Protein AF-A0A9R1D1D8-F1 (afdb_monomer_lite)

Radius of gyration: 37.64 Å; chains: 1; bounding box: 94×41×139 Å

Foldseek 3Di:
DDDDDDDDDDDDDDDDDDPPVVVVVVVVVVVVVVVVVVVVVVVVVVVVVVVVVVVVVPPPPDPPVPPQGQDDPVQQAADQDDFQPLVSLVVNLVRLVVNCVVSCLQPDDPDLVVVLVSQLVSLVVVLVRYPHPQCVVVCVPVSVVLSPVSPNHPVNSSVSSCCRRHRVCVVVVVVVVVVVVVVVVVVVVPD

Secondary structure (DSSP, 8-state):
----------------SSHHHHHHHHHHHHHHHHHHHHHHHHHHHHHHHHHHHHHHHTT-S---TTS-PPPPTTTSPPB---TT-HHHHHHHHHHHHHHHHHTTTTS--S-HHHHHHHHHHHHHHHHHTB--GGGHHHIIIIIHHHHHSS---HHHHHHHHHHHHS-TTHHHHHHHHHHHHHHHHHHHTT-

Structure (mmCIF, N/CA/C/O backbone):
data_AF-A0A9R1D1D8-F1
#
_entry.id   AF-A0A9R1D1D8-F1
#
loop_
_atom_site.group_PDB
_atom_site.id
_atom_site.type_symbol
_atom_site.label_atom_id
_atom_site.label_alt_id
_atom_site.label_comp_id
_atom_site.label_asym_id
_atom_site.label_entity_id
_atom_site.label_seq_id
_atom_site.pdbx_PDB_ins_code
_atom_site.Cartn_x
_atom_site.Cartn_y
_atom_site.Cartn_z
_atom_site.occupancy
_atom_site.B_iso_or_equiv
_atom_site.auth_seq_id
_atom_site.auth_comp_id
_atom_site.auth_asym_id
_atom_site.auth_atom_id
_atom_site.pdbx_PDB_model_num
ATOM 1 N N . MET A 1 1 ? 72.381 -27.293 102.094 1.00 30.72 1 MET A N 1
ATOM 2 C CA . MET A 1 1 ? 72.712 -25.878 102.379 1.00 30.72 1 MET A CA 1
ATOM 3 C C . MET A 1 1 ? 72.499 -25.052 101.101 1.00 30.72 1 MET A C 1
ATOM 5 O O . MET A 1 1 ? 72.665 -25.637 100.040 1.00 30.72 1 MET A O 1
ATOM 9 N N . PRO A 1 2 ? 72.023 -23.791 101.216 1.00 57.69 2 PRO A N 1
ATOM 10 C CA . PRO A 1 2 ? 71.388 -22.935 100.171 1.00 57.69 2 PRO A CA 1
ATOM 11 C C . PRO A 1 2 ? 72.453 -22.194 99.303 1.00 57.69 2 PRO A C 1
ATOM 13 O O . PRO A 1 2 ? 73.616 -22.533 99.526 1.00 57.69 2 PRO A O 1
ATOM 16 N N . PRO A 1 3 ? 72.188 -21.216 98.376 1.00 46.66 3 PRO A N 1
ATOM 17 C CA . PRO A 1 3 ? 71.026 -20.302 98.158 1.00 46.66 3 PRO A CA 1
ATOM 18 C C . PRO A 1 3 ? 70.535 -20.187 96.680 1.00 46.66 3 PRO A C 1
ATOM 20 O O . PRO A 1 3 ? 71.155 -20.735 95.785 1.00 46.66 3 PRO A O 1
ATOM 23 N N . LYS A 1 4 ? 69.344 -19.684 96.303 1.00 46.03 4 LYS A N 1
ATOM 24 C CA . LYS A 1 4 ? 68.548 -18.459 96.576 1.00 46.03 4 LYS A CA 1
ATOM 25 C C . LYS A 1 4 ? 69.071 -17.191 95.869 1.00 46.03 4 LYS A C 1
ATOM 27 O O . LYS A 1 4 ? 69.811 -16.454 96.501 1.00 46.03 4 LYS A O 1
ATOM 32 N N . THR A 1 5 ? 68.550 -16.879 94.668 1.00 36.62 5 THR A N 1
ATOM 33 C CA . THR A 1 5 ? 68.317 -15.488 94.196 1.00 36.62 5 THR A CA 1
ATOM 34 C C . THR A 1 5 ? 67.398 -15.416 92.956 1.00 36.62 5 THR A C 1
ATOM 36 O O . THR A 1 5 ? 67.673 -16.007 91.921 1.00 36.62 5 THR A O 1
ATOM 39 N N . LYS A 1 6 ? 66.291 -14.676 93.102 1.00 39.97 6 LYS A N 1
ATOM 40 C CA . LYS A 1 6 ? 65.517 -13.937 92.068 1.00 39.97 6 LYS A CA 1
ATOM 41 C C . LYS A 1 6 ? 66.257 -12.600 91.750 1.00 39.97 6 LYS A C 1
ATOM 43 O O . LYS A 1 6 ? 67.176 -12.329 92.531 1.00 39.97 6 LYS A O 1
ATOM 48 N N . PRO A 1 7 ? 65.843 -11.686 90.823 1.00 49.59 7 PRO A N 1
ATOM 49 C CA . PRO A 1 7 ? 64.7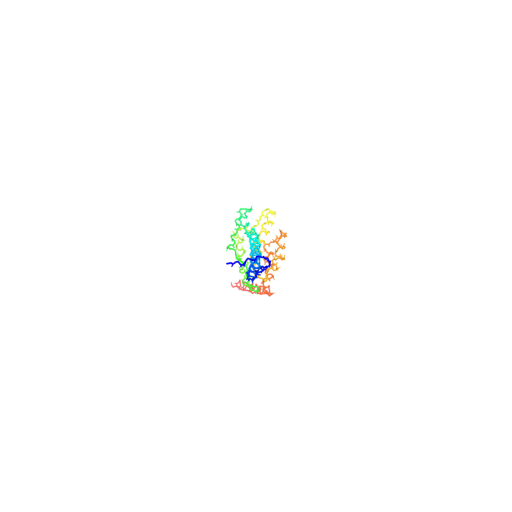36 -11.671 89.819 1.00 49.59 7 PRO A CA 1
ATOM 50 C C . PRO A 1 7 ? 65.056 -11.021 88.411 1.00 49.59 7 PRO A C 1
ATOM 52 O O . PRO A 1 7 ? 66.143 -10.486 88.244 1.00 49.59 7 PRO A O 1
ATOM 55 N N . VAL A 1 8 ? 64.033 -10.957 87.507 1.00 37.16 8 VAL A N 1
ATOM 56 C CA . VAL A 1 8 ? 63.648 -9.843 86.547 1.00 37.16 8 VAL A CA 1
ATOM 57 C C . VAL A 1 8 ? 64.556 -9.607 85.297 1.00 37.16 8 VAL A C 1
ATOM 59 O O . VAL A 1 8 ? 65.759 -9.745 85.436 1.00 37.16 8 VAL A O 1
ATOM 62 N N . LEU A 1 9 ? 64.153 -9.283 84.043 1.00 38.69 9 LEU A N 1
ATOM 63 C CA . LEU A 1 9 ? 62.966 -8.754 83.310 1.00 38.69 9 LEU A CA 1
ATOM 64 C C . LEU A 1 9 ? 63.079 -9.130 81.791 1.00 38.69 9 LEU A C 1
ATOM 66 O O . LEU A 1 9 ? 64.185 -9.440 81.361 1.00 38.69 9 LEU A O 1
ATOM 70 N N . GLU A 1 10 ? 61.990 -8.945 81.020 1.00 32.91 10 GLU A N 1
ATOM 71 C CA . GLU A 1 10 ? 61.889 -8.777 79.535 1.00 32.91 10 GLU A CA 1
ATOM 72 C C . GLU A 1 10 ? 62.090 -10.010 78.632 1.00 32.91 10 GLU A C 1
ATOM 74 O O . GLU A 1 10 ? 62.940 -10.850 78.892 1.00 32.91 10 GLU A O 1
ATOM 79 N N . ASP A 1 11 ? 61.406 -10.198 77.501 1.00 33.47 11 ASP A N 1
ATOM 80 C CA . ASP A 1 11 ? 60.171 -9.684 76.877 1.00 33.47 11 ASP A CA 1
ATOM 81 C C . ASP A 1 11 ? 59.894 -10.656 75.694 1.00 33.47 11 ASP A C 1
ATOM 83 O O . ASP A 1 11 ? 60.832 -11.281 75.186 1.00 33.47 11 ASP A O 1
ATOM 87 N N . SER A 1 12 ? 58.639 -10.858 75.284 1.00 44.19 12 SER A N 1
ATOM 88 C CA . SER A 1 12 ? 58.310 -11.686 74.097 1.00 44.19 12 SER A CA 1
ATOM 89 C C . SER A 1 12 ? 58.569 -10.920 72.795 1.00 44.19 12 SER A C 1
ATOM 91 O O . SER A 1 12 ? 58.668 -9.695 72.812 1.00 44.19 12 SER A O 1
ATOM 93 N N . PRO A 1 13 ? 58.626 -11.615 71.644 1.00 48.31 13 PRO A N 1
ATOM 94 C CA . PRO A 1 13 ? 57.552 -11.341 70.6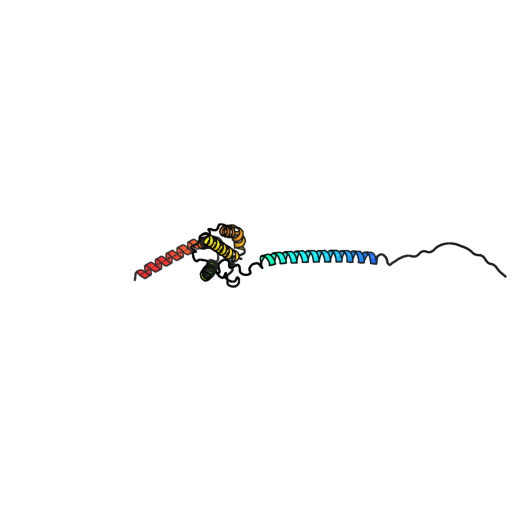80 1.00 48.31 13 PRO A CA 1
ATOM 95 C C . PRO A 1 13 ? 57.077 -12.526 69.809 1.00 48.31 13 PRO A C 1
ATOM 97 O O . PRO A 1 13 ? 57.806 -13.480 69.538 1.00 48.31 13 PRO A O 1
ATOM 100 N N . GLU A 1 14 ? 55.827 -12.371 69.355 1.00 43.59 14 GLU A N 1
ATOM 101 C CA . GLU A 1 14 ? 55.113 -13.023 68.240 1.00 43.59 14 GLU A CA 1
ATOM 102 C C . GLU A 1 14 ? 55.598 -12.564 66.844 1.00 43.59 14 GLU A C 1
ATOM 104 O O . GLU A 1 14 ? 56.280 -11.542 66.745 1.00 43.59 14 GLU A O 1
ATOM 109 N N . ASN A 1 15 ? 55.170 -13.285 65.784 1.00 40.78 15 ASN A N 1
ATOM 110 C CA . ASN A 1 15 ? 54.738 -12.825 64.430 1.00 40.78 15 ASN A CA 1
ATOM 111 C C . ASN A 1 15 ? 55.000 -13.925 63.372 1.00 40.78 15 ASN A C 1
ATOM 113 O O . ASN A 1 15 ? 55.981 -14.649 63.506 1.00 40.78 15 ASN A O 1
ATOM 117 N N . ASN A 1 16 ? 54.300 -14.090 62.241 1.00 44.53 16 ASN A N 1
ATOM 118 C CA . ASN A 1 16 ? 53.086 -13.537 61.610 1.00 44.53 16 ASN A CA 1
ATOM 119 C C . ASN A 1 16 ? 52.937 -14.309 60.280 1.00 44.53 16 ASN A C 1
ATOM 121 O O . ASN A 1 16 ? 53.919 -14.318 59.545 1.00 44.53 16 ASN A O 1
ATOM 125 N N . ASP A 1 17 ? 51.773 -14.872 59.921 1.00 45.91 17 ASP A N 1
ATOM 126 C CA . ASP A 1 17 ? 51.532 -15.307 58.521 1.00 45.91 17 ASP A CA 1
ATOM 127 C C . ASP A 1 17 ? 50.051 -15.397 58.067 1.00 45.91 17 ASP A C 1
ATOM 129 O O . ASP A 1 17 ? 49.777 -15.890 56.977 1.00 45.91 17 ASP A O 1
ATOM 133 N N . ASP A 1 18 ? 49.078 -14.855 58.815 1.00 48.59 18 ASP A N 1
ATOM 134 C CA . ASP A 1 18 ? 47.645 -14.991 58.459 1.00 48.59 18 ASP A CA 1
ATOM 135 C C . ASP A 1 18 ? 46.999 -13.731 57.830 1.00 48.59 18 ASP A C 1
ATOM 137 O O . ASP A 1 18 ? 45.920 -13.800 57.242 1.00 48.59 18 ASP A O 1
ATOM 141 N N . HIS A 1 19 ? 47.655 -12.564 57.855 1.00 49.97 19 HIS A N 1
ATOM 142 C CA . HIS A 1 19 ? 47.006 -11.291 57.482 1.00 49.97 19 HIS A CA 1
ATOM 143 C C . HIS A 1 19 ? 46.990 -10.937 55.980 1.00 49.97 19 HIS A C 1
ATOM 145 O O . HIS A 1 19 ? 46.195 -10.095 55.557 1.00 49.97 19 HIS A O 1
ATOM 151 N N . ALA A 1 20 ? 47.833 -11.548 55.141 1.00 47.56 20 ALA A N 1
ATOM 152 C CA . ALA A 1 20 ? 47.923 -11.177 53.719 1.00 47.56 20 ALA A CA 1
ATOM 153 C C . ALA A 1 20 ? 46.812 -11.802 52.848 1.00 47.56 20 ALA A C 1
ATOM 155 O O . ALA A 1 20 ? 46.404 -11.224 51.836 1.00 47.56 20 ALA A O 1
ATOM 156 N N . GLN A 1 21 ? 46.292 -12.968 53.242 1.00 46.34 21 GLN A N 1
ATOM 157 C CA . GLN A 1 21 ? 45.322 -13.735 52.452 1.00 46.34 21 GLN A CA 1
ATOM 158 C C . GLN A 1 21 ? 43.868 -13.275 52.677 1.00 46.34 21 GLN A C 1
ATOM 160 O O . GLN A 1 21 ? 43.049 -13.305 51.751 1.00 46.34 21 GLN A O 1
ATOM 165 N N . GLU A 1 22 ? 43.559 -12.760 53.868 1.00 45.41 22 GLU A N 1
ATOM 166 C CA . GLU A 1 22 ? 42.246 -12.189 54.207 1.00 45.41 22 GLU A CA 1
ATOM 167 C C . GLU A 1 22 ? 41.979 -10.861 53.474 1.00 45.41 22 GLU A C 1
ATOM 169 O O . GLU A 1 22 ? 40.858 -10.593 53.042 1.00 45.41 22 GLU A O 1
ATOM 174 N N . SER A 1 23 ? 43.019 -10.056 53.225 1.00 52.97 23 SER A N 1
ATOM 175 C CA . SER A 1 23 ? 42.882 -8.787 52.493 1.00 52.97 23 SER A CA 1
ATOM 176 C C . SER A 1 23 ? 42.579 -8.990 50.997 1.00 52.97 23 SER A C 1
ATOM 178 O O . SER A 1 23 ? 41.749 -8.278 50.432 1.00 52.97 23 SER A O 1
ATOM 180 N N . SER A 1 24 ? 43.176 -10.002 50.351 1.00 53.59 24 SER A N 1
ATOM 181 C CA . SER A 1 24 ? 42.920 -10.309 48.929 1.00 53.59 24 SER A CA 1
ATOM 182 C C . SER A 1 24 ? 41.518 -10.864 48.664 1.00 53.59 24 SER A C 1
ATOM 184 O O . SER A 1 24 ? 40.923 -10.585 47.623 1.00 53.59 24 SER A O 1
ATOM 186 N N . THR A 1 25 ? 40.972 -11.647 49.594 1.00 54.47 25 THR A N 1
ATOM 187 C CA . THR A 1 25 ? 39.638 -12.248 49.450 1.00 54.47 25 THR A CA 1
ATOM 188 C C . THR A 1 25 ? 38.523 -11.230 49.689 1.00 54.47 25 THR A C 1
ATOM 190 O O . THR A 1 25 ? 37.542 -11.232 48.945 1.00 54.47 25 THR A O 1
ATOM 193 N N . ALA A 1 26 ? 38.708 -10.294 50.626 1.00 58.06 26 ALA A N 1
ATOM 194 C CA . ALA A 1 26 ? 37.779 -9.186 50.850 1.00 58.06 26 ALA A CA 1
ATOM 195 C C . ALA A 1 26 ? 37.637 -8.274 49.614 1.00 58.06 26 ALA A C 1
ATOM 197 O O . ALA A 1 26 ? 36.519 -7.972 49.201 1.00 58.06 26 ALA A O 1
ATOM 198 N N . ILE A 1 27 ? 38.751 -7.924 48.957 1.00 60.81 27 ILE A N 1
ATOM 199 C CA . ILE A 1 27 ? 38.751 -7.075 47.748 1.00 60.81 27 ILE A CA 1
ATOM 200 C C . ILE A 1 27 ? 38.072 -7.778 46.557 1.00 60.81 27 ILE A C 1
ATOM 202 O O . ILE A 1 27 ? 37.412 -7.135 45.737 1.00 60.81 27 ILE A O 1
ATOM 206 N N . LEU A 1 28 ? 38.213 -9.104 46.441 1.00 53.88 28 LEU A N 1
ATOM 207 C CA . LEU A 1 28 ? 37.539 -9.884 45.398 1.00 53.88 28 LEU A CA 1
ATOM 208 C C . LEU A 1 28 ? 36.031 -9.990 45.635 1.00 53.88 28 LEU A C 1
ATOM 210 O O . LEU A 1 28 ? 35.279 -9.907 44.667 1.00 53.88 28 LEU A O 1
ATOM 214 N N . LEU A 1 29 ? 35.593 -10.142 46.888 1.00 58.34 29 LEU A N 1
ATOM 215 C CA . LEU A 1 29 ? 34.174 -10.174 47.248 1.00 58.34 29 LEU A CA 1
ATOM 216 C C . LEU A 1 29 ? 33.506 -8.816 47.035 1.00 58.34 29 LEU A C 1
ATOM 218 O O . LEU A 1 29 ? 32.419 -8.775 46.472 1.00 58.34 29 LEU A O 1
ATOM 222 N N . GLU A 1 30 ? 34.169 -7.717 47.395 1.00 62.94 30 GLU A N 1
ATOM 223 C CA . GLU A 1 30 ? 33.670 -6.359 47.143 1.00 62.94 30 GLU A CA 1
ATOM 224 C C . GLU A 1 30 ? 33.520 -6.094 45.635 1.00 62.94 30 GLU A C 1
ATOM 226 O O . GLU A 1 30 ? 32.464 -5.655 45.186 1.00 62.94 30 GLU A O 1
ATOM 231 N N . ARG A 1 31 ? 34.504 -6.506 44.817 1.00 56.59 31 ARG A N 1
ATOM 232 C CA . ARG A 1 31 ? 34.388 -6.464 43.346 1.00 56.59 31 ARG A CA 1
ATOM 233 C C . ARG A 1 31 ? 33.294 -7.369 42.786 1.00 56.59 31 ARG A C 1
ATOM 235 O O . ARG A 1 31 ? 32.694 -7.018 41.772 1.00 56.59 31 ARG A O 1
ATOM 242 N N . LEU A 1 32 ? 33.068 -8.538 43.383 1.00 51.72 32 LEU A N 1
ATOM 243 C CA . LEU A 1 32 ? 32.007 -9.458 42.969 1.00 51.72 32 LEU A CA 1
ATOM 244 C C . LEU A 1 32 ? 30.632 -8.876 43.288 1.00 51.72 32 LEU A C 1
ATOM 246 O O . LEU A 1 32 ? 29.762 -8.923 42.426 1.00 51.72 32 LEU A O 1
ATOM 250 N N . ILE A 1 33 ? 30.472 -8.275 44.469 1.00 63.12 33 ILE A N 1
ATOM 251 C CA . ILE A 1 33 ? 29.243 -7.602 44.894 1.00 63.12 33 ILE A CA 1
ATOM 252 C C . ILE A 1 33 ? 28.952 -6.415 43.969 1.00 63.12 33 ILE A C 1
ATOM 254 O O . ILE A 1 33 ? 27.855 -6.355 43.418 1.00 63.12 33 ILE A O 1
ATOM 258 N N . ASP A 1 34 ? 29.944 -5.561 43.695 1.00 59.94 34 ASP A N 1
ATOM 259 C CA . ASP A 1 34 ? 29.827 -4.438 42.750 1.00 59.94 34 ASP A CA 1
ATOM 260 C C . ASP A 1 34 ? 29.496 -4.893 41.318 1.00 59.94 34 ASP A C 1
ATOM 262 O O . ASP A 1 34 ? 28.767 -4.226 40.580 1.00 59.94 34 ASP A O 1
ATOM 266 N N . HIS A 1 35 ? 30.025 -6.042 40.891 1.00 56.00 35 HIS A N 1
ATOM 267 C CA . HIS A 1 35 ? 29.709 -6.600 39.580 1.00 56.00 35 HIS A CA 1
ATOM 268 C C . HIS A 1 35 ? 28.301 -7.214 39.541 1.00 56.00 35 HIS A C 1
ATOM 270 O O . HIS A 1 35 ? 27.632 -7.131 38.510 1.00 56.00 35 HIS A O 1
ATOM 276 N N . THR A 1 36 ? 27.837 -7.820 40.639 1.00 56.59 36 THR A N 1
ATOM 277 C CA . THR A 1 36 ? 26.471 -8.354 40.741 1.00 56.59 36 THR A CA 1
ATOM 278 C C . THR A 1 36 ? 25.429 -7.246 40.819 1.00 56.59 36 THR A C 1
ATOM 280 O O . THR A 1 36 ? 24.452 -7.313 40.086 1.00 56.59 36 THR A O 1
ATOM 283 N N . THR A 1 37 ? 25.670 -6.173 41.577 1.00 62.41 37 THR A N 1
ATOM 284 C CA . THR A 1 37 ? 24.763 -5.015 41.637 1.00 62.41 37 THR A CA 1
ATOM 285 C C . THR A 1 37 ? 24.682 -4.305 40.292 1.00 62.41 37 THR A C 1
ATOM 287 O O . THR A 1 37 ? 23.590 -4.024 39.816 1.00 62.41 37 THR A O 1
ATOM 290 N N . LYS A 1 38 ? 25.812 -4.126 39.594 1.00 66.25 38 LYS A N 1
ATOM 291 C CA . LYS A 1 38 ? 25.819 -3.576 38.230 1.00 66.25 38 LYS A CA 1
ATOM 292 C C . LYS A 1 38 ? 25.074 -4.463 37.226 1.00 66.25 38 LYS A C 1
ATOM 294 O O . LYS A 1 38 ? 24.464 -3.954 36.285 1.00 66.25 38 LYS A O 1
ATOM 299 N N . HIS A 1 39 ? 25.147 -5.782 37.393 1.00 65.00 39 HIS A N 1
ATOM 300 C CA . HIS A 1 39 ? 24.400 -6.723 36.565 1.00 65.00 39 HIS A CA 1
ATOM 301 C C . HIS A 1 39 ? 22.899 -6.660 36.868 1.00 65.00 39 HIS A C 1
ATOM 303 O O . HIS A 1 39 ? 22.101 -6.650 35.936 1.00 65.00 39 HIS A O 1
ATOM 309 N N . ASP A 1 40 ? 22.519 -6.540 38.136 1.00 69.25 40 ASP A N 1
ATOM 310 C CA . ASP A 1 40 ? 21.126 -6.401 38.558 1.00 69.25 40 ASP A CA 1
ATOM 311 C C . ASP A 1 40 ? 20.529 -5.056 38.118 1.00 69.25 40 ASP A C 1
ATOM 313 O O . ASP A 1 40 ? 19.400 -5.028 37.633 1.00 69.25 40 ASP A O 1
ATOM 317 N N . ASP A 1 41 ? 21.303 -3.969 38.148 1.00 72.69 41 ASP A N 1
ATOM 318 C CA . ASP A 1 41 ? 20.916 -2.662 37.602 1.00 72.69 41 ASP A CA 1
ATOM 319 C C . ASP A 1 41 ? 20.751 -2.713 36.075 1.00 72.69 41 ASP A C 1
ATOM 321 O O . ASP A 1 41 ? 19.816 -2.137 35.513 1.00 72.69 41 ASP A O 1
ATOM 325 N N . MET A 1 42 ? 21.632 -3.441 35.380 1.00 71.56 42 MET A N 1
ATOM 326 C CA . MET A 1 42 ? 21.517 -3.675 33.939 1.00 71.56 42 MET A CA 1
ATOM 327 C C . MET A 1 42 ? 20.298 -4.543 33.607 1.00 71.56 42 MET A C 1
ATOM 329 O O . MET A 1 42 ? 19.593 -4.254 32.642 1.00 71.56 42 MET A O 1
ATOM 333 N N . LEU A 1 43 ? 20.015 -5.580 34.400 1.00 72.12 43 LEU A N 1
ATOM 334 C CA . LEU A 1 43 ? 18.809 -6.393 34.260 1.00 72.12 43 LEU A CA 1
ATOM 335 C C . LEU A 1 43 ? 17.550 -5.581 34.569 1.00 72.12 43 LEU A C 1
ATOM 337 O O . LEU A 1 43 ? 16.557 -5.737 33.862 1.00 72.12 43 LEU A O 1
ATOM 341 N N . ALA A 1 44 ? 17.585 -4.692 35.561 1.00 74.50 44 ALA A N 1
ATOM 342 C CA . ALA A 1 44 ? 16.492 -3.780 35.872 1.00 74.50 44 ALA A CA 1
ATOM 343 C C . ALA A 1 44 ? 16.243 -2.812 34.710 1.00 74.50 44 ALA A C 1
ATOM 345 O O . ALA A 1 44 ? 15.101 -2.673 34.280 1.00 74.50 44 ALA A O 1
ATOM 346 N N . LEU A 1 45 ? 17.299 -2.240 34.122 1.00 70.88 45 LEU A N 1
ATOM 347 C CA . LEU A 1 45 ? 17.208 -1.403 32.924 1.00 70.88 45 LEU A CA 1
ATOM 348 C C . LEU A 1 45 ? 16.677 -2.179 31.719 1.00 70.88 45 LEU A C 1
ATOM 350 O O . LEU A 1 45 ? 15.792 -1.680 31.036 1.00 70.88 45 LEU A O 1
ATOM 354 N N . LEU A 1 46 ? 17.156 -3.399 31.463 1.00 68.06 46 LEU A N 1
ATOM 355 C CA . LEU A 1 46 ? 16.652 -4.237 30.372 1.00 68.06 46 LEU A CA 1
ATOM 356 C C . LEU A 1 46 ? 15.200 -4.654 30.603 1.00 68.06 46 LEU A C 1
ATOM 358 O O . LEU A 1 46 ? 14.433 -4.670 29.650 1.00 68.06 46 LEU A O 1
ATOM 362 N N . THR A 1 47 ? 14.802 -4.932 31.845 1.00 68.81 47 THR A N 1
ATOM 363 C CA . THR A 1 47 ? 13.418 -5.268 32.215 1.00 68.81 47 THR A CA 1
ATOM 364 C C . THR A 1 47 ? 12.510 -4.044 32.132 1.00 68.81 47 THR A C 1
ATOM 366 O O . THR A 1 47 ? 11.367 -4.159 31.704 1.00 68.81 47 THR A O 1
ATOM 369 N N . GLU A 1 48 ? 13.005 -2.856 32.476 1.00 72.00 48 GLU A N 1
ATOM 370 C CA . GLU A 1 48 ? 12.285 -1.597 32.300 1.00 72.00 48 GLU A CA 1
ATOM 371 C C . GLU A 1 48 ? 12.162 -1.238 30.815 1.00 72.00 48 GLU A C 1
ATOM 373 O O . GLU A 1 48 ? 11.108 -0.779 30.381 1.00 72.00 48 GLU A O 1
ATOM 378 N N . LEU A 1 49 ? 13.199 -1.490 30.016 1.00 67.31 49 LEU A N 1
ATOM 379 C CA . LEU A 1 49 ? 13.218 -1.223 28.580 1.00 67.31 49 LEU A CA 1
ATOM 380 C C . LEU A 1 49 ? 12.343 -2.234 27.823 1.00 67.31 49 LEU A C 1
ATOM 382 O O . LEU A 1 49 ? 11.541 -1.812 26.993 1.00 67.31 49 LEU A O 1
ATOM 386 N N . LEU A 1 50 ? 12.370 -3.522 28.194 1.00 67.88 50 LEU A N 1
ATOM 387 C CA . LEU A 1 50 ? 11.395 -4.523 27.741 1.00 67.88 50 LEU A CA 1
ATOM 388 C C . LEU A 1 50 ? 9.987 -4.188 28.228 1.00 67.88 50 LEU A C 1
ATOM 390 O O . LEU A 1 50 ? 9.048 -4.306 27.459 1.00 67.88 50 LEU A O 1
ATOM 394 N N . GLY A 1 51 ? 9.816 -3.738 29.470 1.00 58.81 51 GLY A N 1
ATOM 395 C CA . GLY A 1 51 ? 8.517 -3.354 30.021 1.00 58.81 51 GLY A CA 1
ATOM 396 C C . GLY A 1 51 ? 7.930 -2.122 29.332 1.00 58.81 51 GLY A C 1
ATOM 397 O O . GLY A 1 51 ? 6.721 -2.052 29.120 1.00 58.81 51 GLY A O 1
ATOM 398 N N . LYS A 1 52 ? 8.775 -1.171 28.923 1.00 62.75 52 LYS A N 1
ATOM 399 C CA . LYS A 1 52 ? 8.407 -0.004 28.108 1.00 62.75 52 LYS A CA 1
ATOM 400 C C . LYS A 1 52 ? 8.095 -0.405 26.665 1.00 62.75 52 LYS A C 1
ATOM 402 O O . LYS A 1 52 ? 7.064 0.016 26.148 1.00 62.75 52 LYS A O 1
ATOM 407 N N . GLN A 1 53 ? 8.900 -1.277 26.055 1.00 55.28 53 GLN A N 1
ATOM 408 C CA . GLN A 1 53 ? 8.645 -1.820 24.716 1.00 55.28 53 GLN A CA 1
ATOM 409 C C . GLN A 1 53 ? 7.377 -2.699 24.688 1.00 55.28 53 GLN A C 1
ATOM 411 O O . GLN A 1 53 ? 6.596 -2.667 23.736 1.00 55.28 53 GLN A O 1
ATOM 416 N N . GLN A 1 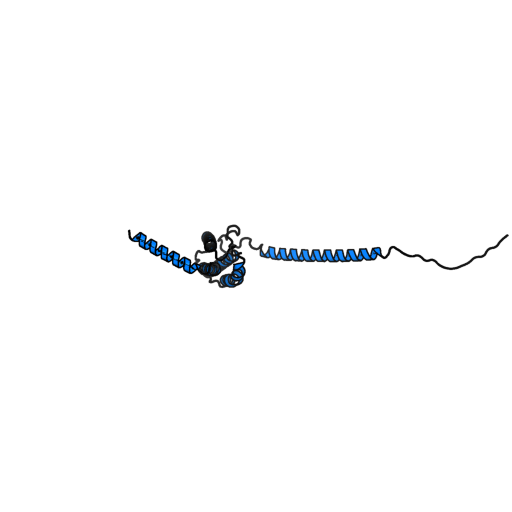54 ? 7.119 -3.449 25.761 1.00 48.28 54 GLN A N 1
ATOM 417 C CA . GLN A 1 54 ? 5.939 -4.293 25.915 1.00 48.28 54 GLN A CA 1
ATOM 418 C C . GLN A 1 54 ? 4.692 -3.466 26.243 1.00 48.28 54 GLN A C 1
ATOM 420 O O . GLN A 1 54 ? 3.631 -3.744 25.702 1.00 48.28 54 GLN A O 1
ATOM 425 N N . LYS A 1 55 ? 4.803 -2.380 27.022 1.00 46.78 55 LYS A N 1
ATOM 426 C CA . LYS A 1 55 ? 3.713 -1.396 27.181 1.00 46.78 55 LYS A CA 1
ATOM 427 C C . LYS A 1 55 ? 3.400 -0.628 25.895 1.00 46.78 55 LYS A C 1
ATOM 429 O O . LYS A 1 55 ? 2.260 -0.216 25.725 1.00 46.78 55 LYS A O 1
ATOM 434 N N . GLN A 1 56 ? 4.366 -0.464 24.991 1.00 50.78 56 GLN A N 1
ATOM 435 C CA . GLN A 1 56 ? 4.121 0.080 23.650 1.00 50.78 56 GLN A CA 1
ATOM 436 C C . GLN A 1 56 ? 3.504 -0.945 22.683 1.00 50.78 56 GLN A C 1
ATOM 438 O O . GLN A 1 56 ? 2.866 -0.545 21.716 1.00 50.78 56 GLN A O 1
ATOM 443 N N . SER A 1 57 ? 3.646 -2.251 22.938 1.00 42.84 57 SER A N 1
ATOM 444 C CA . SER A 1 57 ? 3.052 -3.314 22.105 1.00 42.84 57 SER A CA 1
ATOM 445 C C . SER A 1 57 ? 1.778 -3.942 22.689 1.00 42.84 57 SER A C 1
ATOM 447 O O . SER A 1 57 ? 1.041 -4.601 21.958 1.00 42.84 57 SER A O 1
ATOM 449 N N . LEU A 1 58 ? 1.457 -3.684 23.961 1.00 38.50 58 LEU A N 1
ATOM 450 C CA . LEU A 1 58 ? 0.264 -4.166 24.668 1.00 38.50 58 LEU A CA 1
ATOM 451 C C . LEU A 1 58 ? -0.754 -3.036 24.911 1.00 38.50 58 LEU A C 1
ATOM 453 O O . LEU A 1 58 ? -1.256 -2.845 26.015 1.00 38.50 58 LEU A O 1
ATOM 457 N N . SER A 1 59 ? -1.046 -2.264 23.868 1.00 38.56 59 SER A N 1
ATOM 458 C CA . SER A 1 59 ? -2.254 -1.428 23.774 1.00 38.56 59 SER A CA 1
ATOM 459 C C . SER A 1 59 ? -3.081 -1.742 22.521 1.00 38.56 59 SER A C 1
ATOM 461 O O . SER A 1 59 ? -4.032 -1.032 22.212 1.00 38.56 59 SER A O 1
ATOM 463 N N . LYS A 1 60 ? -2.769 -2.839 21.817 1.00 47.25 60 LYS A N 1
ATOM 464 C CA . LYS A 1 60 ? -3.586 -3.378 20.718 1.00 47.25 60 LYS A CA 1
ATOM 465 C C . LYS A 1 60 ? -4.599 -4.419 21.207 1.00 47.25 60 LYS A C 1
ATOM 467 O O . LYS A 1 60 ? -4.918 -5.359 20.487 1.00 47.25 60 LYS A O 1
ATOM 472 N N . ASP A 1 61 ? -5.151 -4.239 22.404 1.00 39.28 61 ASP A N 1
ATOM 473 C CA . ASP A 1 61 ? -6.434 -4.863 22.728 1.00 39.28 61 ASP A CA 1
ATOM 474 C C . ASP A 1 61 ? -7.533 -4.017 22.080 1.00 39.28 61 ASP A C 1
ATOM 476 O O . ASP A 1 61 ? -8.059 -3.075 22.658 1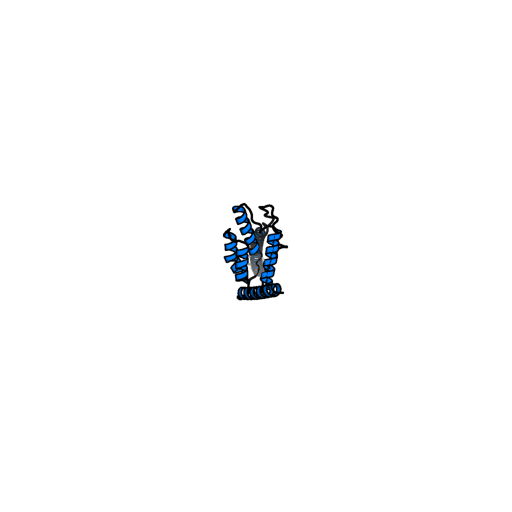.00 39.28 61 ASP A O 1
ATOM 480 N N . THR A 1 62 ? -7.814 -4.352 20.819 1.00 50.06 62 THR A N 1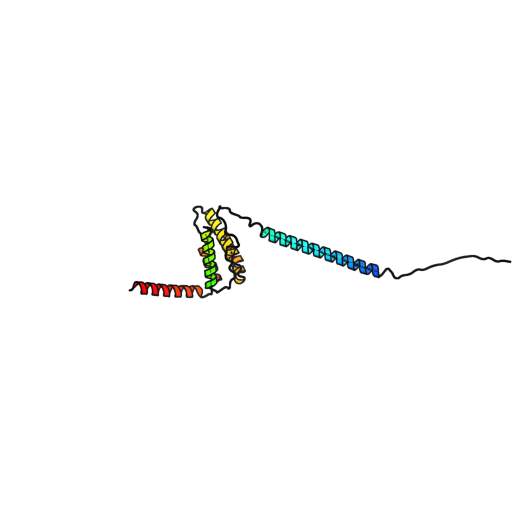
ATOM 481 C CA . THR A 1 62 ? -9.056 -4.053 20.092 1.00 50.06 62 THR A CA 1
ATOM 482 C C . THR A 1 62 ? -9.578 -2.622 20.276 1.00 50.06 62 THR A C 1
ATOM 484 O O . THR A 1 62 ? -10.644 -2.396 20.846 1.00 50.06 62 THR A O 1
ATOM 487 N N . TYR A 1 63 ? -8.856 -1.632 19.746 1.00 42.25 63 TYR A N 1
ATOM 488 C CA . TYR A 1 63 ? -9.468 -0.334 19.471 1.00 42.25 63 TYR A CA 1
ATOM 489 C C . TYR A 1 63 ? -10.447 -0.519 18.300 1.00 42.25 63 TYR A C 1
ATOM 491 O O . TYR A 1 63 ? -10.050 -0.533 17.139 1.00 42.25 63 TYR A O 1
ATOM 499 N N . THR A 1 64 ? -11.729 -0.729 18.606 1.00 54.56 64 THR A N 1
ATOM 500 C CA . THR A 1 64 ? -12.835 -0.652 17.636 1.00 54.56 64 THR A CA 1
ATOM 501 C C . THR A 1 64 ? -13.658 0.605 17.916 1.00 54.56 64 THR A C 1
ATOM 503 O O . THR A 1 64 ? -14.730 0.502 18.513 1.00 54.56 64 THR A O 1
ATOM 506 N N . PRO A 1 65 ? -13.182 1.798 17.518 1.00 52.59 65 PRO A N 1
ATOM 507 C CA . PRO A 1 65 ? -13.922 3.049 17.697 1.00 52.59 65 PRO A CA 1
ATOM 508 C C . PRO A 1 65 ? -15.250 3.064 16.924 1.00 52.59 65 PRO A C 1
ATOM 510 O O . PRO A 1 65 ? -16.174 3.763 17.319 1.00 52.59 65 PRO A O 1
ATOM 513 N N . TRP A 1 66 ? -15.378 2.246 15.872 1.00 54.41 66 TRP A N 1
ATOM 514 C CA . TRP A 1 66 ? -16.478 2.338 14.904 1.00 54.41 66 TRP A CA 1
ATOM 515 C C . TRP A 1 66 ? -17.334 1.074 14.761 1.00 54.41 66 TRP A C 1
ATOM 517 O O . TRP A 1 66 ? -18.171 0.997 13.869 1.00 54.41 66 TRP A O 1
ATOM 527 N N . GLY A 1 67 ? -17.092 0.032 15.565 1.00 54.09 67 GLY A N 1
ATOM 528 C CA . GLY A 1 67 ? -17.730 -1.280 15.363 1.00 54.09 67 GLY A CA 1
ATOM 529 C C . GLY A 1 67 ? -17.301 -2.004 14.075 1.00 54.09 67 GLY A C 1
ATOM 530 O O . GLY A 1 67 ? -17.746 -3.124 13.832 1.00 54.09 67 GLY A O 1
ATOM 531 N N . ILE A 1 68 ? -16.408 -1.405 13.279 1.00 59.66 68 ILE A N 1
ATOM 532 C CA . ILE A 1 68 ? -15.720 -2.058 12.169 1.00 59.66 68 ILE A CA 1
ATOM 533 C C . ILE A 1 68 ? -14.610 -2.915 12.783 1.00 59.66 68 ILE A C 1
ATOM 535 O O . ILE A 1 68 ? -13.696 -2.362 13.404 1.00 59.66 68 ILE A O 1
ATOM 539 N N . PRO A 1 69 ? -14.675 -4.251 12.674 1.00 62.53 69 PRO A N 1
ATOM 540 C CA . PRO A 1 69 ? -13.613 -5.099 13.183 1.00 62.53 69 PRO A CA 1
ATOM 541 C C . PRO A 1 69 ? -12.347 -4.802 12.385 1.00 62.53 69 PRO A C 1
ATOM 543 O O . PRO A 1 69 ? -12.316 -5.013 11.174 1.00 62.53 69 PRO A O 1
ATOM 546 N N . LEU A 1 70 ? -11.309 -4.302 13.054 1.00 64.62 70 LEU A N 1
ATOM 547 C CA . LEU A 1 70 ? -10.001 -4.138 12.434 1.00 64.62 70 LEU A CA 1
ATOM 548 C C . LEU A 1 70 ? -9.460 -5.532 12.056 1.00 64.62 70 LEU A C 1
ATOM 550 O O . LEU A 1 70 ? -9.649 -6.481 12.829 1.00 64.62 70 LEU A O 1
ATOM 554 N N . PRO A 1 71 ? -8.808 -5.695 10.893 1.00 68.56 71 PRO A N 1
ATOM 555 C CA . PRO A 1 71 ? -8.166 -6.955 10.546 1.00 68.56 71 PRO A CA 1
ATOM 556 C C . PRO A 1 71 ? -7.177 -7.383 11.635 1.00 68.56 71 PRO A C 1
ATOM 558 O O . PRO A 1 71 ? -6.435 -6.568 12.190 1.00 68.56 71 PRO A O 1
ATOM 561 N N . LYS A 1 72 ? -7.145 -8.684 11.946 1.00 70.81 72 LYS A N 1
ATOM 562 C CA . LYS A 1 72 ? -6.141 -9.222 12.870 1.00 70.81 72 LYS A CA 1
ATOM 563 C C . LYS A 1 72 ? -4.766 -9.054 12.247 1.00 70.81 72 LYS A C 1
ATOM 565 O O . LYS A 1 72 ? -4.581 -9.357 11.076 1.00 70.81 72 LYS A O 1
ATOM 570 N N . ALA A 1 73 ? -3.775 -8.679 13.051 1.00 66.00 73 ALA A N 1
ATOM 571 C CA . ALA A 1 73 ? -2.411 -8.445 12.574 1.00 66.00 73 ALA A CA 1
ATOM 572 C C . ALA A 1 73 ? -1.756 -9.662 11.879 1.00 66.00 73 ALA A C 1
ATOM 574 O O . ALA A 1 73 ? -0.804 -9.483 11.125 1.00 66.00 73 ALA A O 1
ATOM 575 N N . SER A 1 74 ? -2.243 -10.885 12.126 1.00 69.06 74 SER A N 1
ATOM 576 C CA . SER A 1 74 ? -1.810 -12.113 11.438 1.00 69.06 74 SER A CA 1
ATOM 577 C C . SER A 1 74 ? -2.303 -12.223 9.997 1.00 69.06 74 SER A C 1
ATOM 579 O O . SER A 1 74 ? -1.682 -12.910 9.192 1.00 69.06 74 SER A O 1
ATOM 581 N N . ASP A 1 75 ? -3.422 -11.573 9.688 1.00 69.88 75 ASP A N 1
ATOM 582 C CA . ASP A 1 75 ? -4.163 -11.771 8.443 1.00 69.88 75 ASP A CA 1
ATOM 583 C C . ASP A 1 75 ? -3.743 -10.746 7.378 1.00 69.88 75 ASP A C 1
ATOM 585 O O . ASP A 1 75 ? -4.159 -10.829 6.223 1.00 69.88 75 ASP A O 1
ATOM 589 N N . ILE A 1 76 ? -2.891 -9.786 7.756 1.00 77.25 76 ILE A N 1
ATOM 590 C CA . ILE A 1 76 ? -2.496 -8.668 6.908 1.00 77.25 76 ILE A CA 1
ATOM 591 C C . ILE A 1 76 ? -1.102 -8.919 6.320 1.00 77.25 76 ILE A C 1
ATOM 593 O O . ILE A 1 76 ? -0.146 -9.153 7.067 1.00 77.25 76 ILE A O 1
ATOM 597 N N . PRO A 1 77 ? -0.950 -8.876 4.986 1.00 80.94 77 PRO A N 1
ATOM 598 C CA . PRO A 1 77 ? 0.334 -9.106 4.340 1.00 80.94 77 PRO A CA 1
ATOM 599 C C . PRO A 1 77 ? 1.325 -7.993 4.695 1.00 80.94 77 PRO A C 1
ATOM 601 O O . PRO A 1 77 ? 1.024 -6.816 4.527 1.00 80.94 77 PRO A O 1
ATOM 604 N N . ARG A 1 78 ? 2.537 -8.368 5.109 1.00 90.19 78 ARG A N 1
ATOM 605 C CA . ARG A 1 78 ? 3.656 -7.435 5.306 1.00 90.19 78 ARG A CA 1
ATOM 606 C C . ARG A 1 78 ? 4.492 -7.335 4.037 1.00 90.19 78 ARG A C 1
ATOM 608 O O . ARG A 1 78 ? 4.746 -8.347 3.377 1.00 90.19 78 ARG A O 1
ATOM 615 N N . PHE A 1 79 ? 4.938 -6.134 3.700 1.00 91.56 79 PHE A N 1
ATOM 616 C CA . PHE A 1 79 ? 5.871 -5.913 2.607 1.00 91.56 79 PHE A CA 1
ATOM 617 C C . PHE A 1 79 ? 7.305 -5.990 3.113 1.00 91.56 79 PHE A C 1
ATOM 619 O O . PHE A 1 79 ? 7.795 -5.077 3.770 1.00 91.56 79 PHE A O 1
ATOM 626 N N . LEU A 1 80 ? 7.993 -7.074 2.763 1.00 90.81 80 LEU A N 1
ATOM 627 C CA . LEU A 1 80 ? 9.397 -7.304 3.120 1.00 90.81 80 LEU A CA 1
ATOM 628 C C . LEU A 1 80 ? 10.366 -6.931 1.981 1.00 90.81 80 LEU A C 1
ATOM 630 O O . LEU A 1 80 ? 11.583 -7.007 2.141 1.00 90.81 80 LEU A O 1
ATOM 634 N N . GLY A 1 81 ? 9.840 -6.510 0.829 1.00 87.75 81 GLY A N 1
ATOM 635 C CA . GLY A 1 81 ? 10.601 -6.337 -0.407 1.00 87.75 81 GLY A CA 1
ATOM 636 C C . GLY A 1 81 ? 10.763 -7.644 -1.200 1.00 87.75 81 GLY A C 1
ATOM 637 O O . GLY A 1 81 ? 10.039 -8.616 -0.959 1.00 87.75 81 GLY A O 1
ATOM 638 N N . PRO A 1 82 ? 11.714 -7.701 -2.150 1.00 88.69 82 PRO A N 1
ATOM 639 C CA . PRO A 1 82 ? 12.643 -6.642 -2.560 1.00 88.69 82 PRO A CA 1
ATOM 640 C C . PRO A 1 82 ? 11.966 -5.426 -3.205 1.00 88.69 82 PRO A C 1
ATOM 642 O O . PRO A 1 82 ? 10.855 -5.517 -3.723 1.00 88.69 82 PRO A O 1
ATOM 645 N N . LEU A 1 83 ? 12.673 -4.293 -3.185 1.00 88.88 83 LEU A N 1
ATOM 646 C CA . LEU A 1 83 ? 12.333 -3.138 -4.016 1.00 88.88 83 LEU A CA 1
ATOM 647 C C . LEU A 1 83 ? 12.666 -3.417 -5.477 1.00 88.88 83 LEU A C 1
ATOM 649 O O . LEU A 1 83 ? 13.484 -4.283 -5.789 1.00 88.88 83 LEU A O 1
ATOM 653 N N . SER A 1 84 ? 12.032 -2.654 -6.359 1.00 89.44 84 SER A N 1
ATOM 654 C CA . SER A 1 84 ? 12.190 -2.749 -7.807 1.00 89.44 84 SER A CA 1
ATOM 655 C C . SER A 1 84 ? 11.717 -4.071 -8.426 1.00 89.44 84 SER A C 1
ATOM 657 O O . SER A 1 84 ? 11.955 -4.316 -9.605 1.00 89.44 84 SER A O 1
ATOM 659 N N . ASP A 1 85 ? 11.003 -4.897 -7.661 1.00 91.25 85 ASP A N 1
ATOM 660 C CA . ASP A 1 85 ? 10.287 -6.080 -8.139 1.00 91.25 85 ASP A CA 1
ATOM 661 C C . ASP A 1 85 ? 8.808 -5.713 -8.304 1.00 91.25 85 ASP A C 1
ATOM 663 O O . ASP A 1 85 ? 8.040 -5.711 -7.339 1.00 91.25 85 ASP A O 1
ATOM 667 N N . ALA A 1 86 ? 8.432 -5.333 -9.528 1.00 90.50 86 ALA A N 1
ATOM 668 C CA . ALA A 1 86 ? 7.098 -4.814 -9.819 1.00 90.50 86 ALA A CA 1
ATOM 669 C C . ALA A 1 86 ? 5.992 -5.809 -9.440 1.00 90.50 86 ALA A C 1
ATOM 671 O O . ALA A 1 86 ? 5.001 -5.419 -8.823 1.00 90.50 86 ALA A O 1
ATOM 672 N N . ASP A 1 87 ? 6.189 -7.100 -9.717 1.00 90.00 87 ASP A N 1
ATOM 673 C CA . ASP A 1 87 ? 5.195 -8.135 -9.431 1.00 90.00 87 ASP A CA 1
ATOM 674 C C . ASP A 1 87 ? 4.943 -8.267 -7.929 1.00 90.00 87 ASP A C 1
ATOM 676 O O . ASP A 1 87 ? 3.792 -8.359 -7.491 1.00 90.00 87 ASP A O 1
ATOM 680 N N . LYS A 1 88 ? 6.000 -8.238 -7.109 1.00 89.94 88 LYS A N 1
ATOM 681 C CA . LYS A 1 88 ? 5.849 -8.302 -5.648 1.00 89.94 88 LYS A CA 1
ATOM 682 C C . LYS A 1 88 ? 5.231 -7.042 -5.063 1.00 89.94 88 LYS A C 1
ATOM 684 O O . LYS A 1 88 ? 4.402 -7.157 -4.159 1.00 89.94 88 LYS A O 1
ATOM 689 N N . VAL A 1 89 ? 5.608 -5.867 -5.568 1.00 92.94 89 VAL A N 1
ATOM 690 C CA . VAL A 1 89 ? 5.031 -4.580 -5.150 1.00 92.94 89 VAL A CA 1
ATOM 691 C C . VAL A 1 89 ? 3.531 -4.555 -5.455 1.00 92.94 89 VAL A C 1
ATOM 693 O O . VAL A 1 89 ? 2.729 -4.297 -4.555 1.00 92.94 89 VAL A O 1
ATOM 696 N N . LEU A 1 90 ? 3.134 -4.913 -6.681 1.00 91.88 90 LEU A N 1
ATOM 697 C CA . LEU A 1 90 ? 1.724 -4.985 -7.078 1.00 91.88 90 LEU A CA 1
ATOM 698 C C . LEU A 1 90 ? 0.967 -6.061 -6.304 1.00 91.88 90 LEU A C 1
ATOM 700 O O . LEU A 1 90 ? -0.126 -5.804 -5.811 1.00 91.88 90 LEU A O 1
ATOM 704 N N . THR A 1 91 ? 1.549 -7.250 -6.134 1.00 91.62 91 THR A N 1
ATOM 705 C CA . THR A 1 91 ? 0.916 -8.330 -5.364 1.00 91.62 91 THR A CA 1
ATOM 706 C C . THR A 1 91 ? 0.653 -7.901 -3.923 1.00 91.62 91 THR A C 1
ATOM 708 O O . THR A 1 91 ? -0.408 -8.208 -3.376 1.00 91.62 91 THR A O 1
ATOM 711 N N . HIS A 1 92 ? 1.596 -7.192 -3.298 1.00 92.94 92 HIS A N 1
ATOM 712 C CA . HIS A 1 92 ? 1.407 -6.665 -1.953 1.00 92.94 92 HIS A CA 1
ATOM 713 C C . HIS A 1 92 ? 0.268 -5.639 -1.904 1.00 92.94 92 HIS A C 1
ATOM 715 O O . HIS A 1 92 ? -0.647 -5.813 -1.100 1.00 92.94 92 HIS A O 1
ATOM 721 N N . LEU A 1 93 ? 0.275 -4.642 -2.796 1.00 93.12 93 LEU A N 1
ATOM 722 C CA . LEU A 1 93 ? -0.785 -3.631 -2.869 1.00 93.12 93 LEU A CA 1
ATOM 723 C C . LEU A 1 93 ? -2.162 -4.248 -3.109 1.00 93.12 93 LEU A C 1
ATOM 725 O O . LEU A 1 93 ? -3.103 -3.917 -2.397 1.00 93.12 93 LEU A O 1
ATOM 729 N N . CYS A 1 94 ? -2.274 -5.189 -4.048 1.00 91.56 94 CYS A N 1
ATOM 730 C CA . CYS A 1 94 ? -3.528 -5.881 -4.334 1.00 91.56 94 CYS A CA 1
ATOM 731 C C . CYS A 1 94 ? -4.059 -6.621 -3.103 1.00 91.56 94 CYS A C 1
ATOM 733 O O . CYS A 1 94 ? -5.244 -6.528 -2.789 1.00 91.56 94 CYS A O 1
ATOM 735 N N . ARG A 1 95 ? -3.196 -7.345 -2.379 1.00 90.00 95 ARG A N 1
ATOM 736 C CA . ARG A 1 95 ? -3.615 -8.055 -1.162 1.00 90.00 95 ARG A CA 1
ATOM 737 C C . ARG A 1 95 ? -4.000 -7.087 -0.046 1.00 90.00 95 ARG A C 1
ATOM 739 O O . ARG A 1 95 ? -4.978 -7.337 0.649 1.00 90.00 95 ARG A O 1
ATOM 746 N N . LEU A 1 96 ? -3.257 -5.995 0.121 1.00 91.38 96 LEU A N 1
ATOM 747 C CA . LEU A 1 96 ? -3.576 -4.980 1.119 1.00 91.38 96 LEU A CA 1
ATOM 748 C C . LEU A 1 96 ? -4.921 -4.315 0.806 1.00 91.38 96 LEU A C 1
ATOM 750 O O . LEU A 1 96 ? -5.794 -4.282 1.667 1.00 91.38 96 LEU A O 1
ATOM 754 N N . GLN A 1 97 ? -5.144 -3.908 -0.443 1.00 91.25 97 GLN A N 1
ATOM 755 C CA . GLN A 1 97 ? -6.422 -3.360 -0.894 1.00 91.25 97 GLN A CA 1
ATOM 756 C C . GLN A 1 97 ? -7.579 -4.337 -0.655 1.00 91.25 97 GLN A C 1
ATOM 758 O O . GLN A 1 97 ? -8.619 -3.933 -0.146 1.00 91.25 97 GLN A O 1
ATOM 763 N N . GLN A 1 98 ? -7.401 -5.629 -0.954 1.00 88.75 98 GLN A N 1
ATOM 764 C CA . GLN A 1 98 ? -8.415 -6.655 -0.681 1.00 88.75 98 GLN A CA 1
ATOM 765 C C . GLN A 1 98 ? -8.778 -6.735 0.805 1.00 88.75 98 GLN A C 1
ATOM 767 O O . GLN A 1 98 ? -9.960 -6.824 1.134 1.00 88.75 98 GLN A O 1
ATOM 772 N N . VAL A 1 99 ? -7.786 -6.673 1.699 1.00 87.50 99 VAL A N 1
ATOM 773 C CA . VAL A 1 99 ? -8.022 -6.648 3.150 1.00 87.50 99 VAL A CA 1
ATOM 774 C C . VAL A 1 99 ? -8.774 -5.376 3.544 1.00 87.50 99 VAL A C 1
ATOM 776 O O . VAL A 1 99 ? -9.787 -5.455 4.235 1.00 87.50 99 VAL A O 1
ATOM 779 N N . LEU A 1 100 ? -8.347 -4.208 3.066 1.00 88.31 100 LEU A N 1
ATOM 780 C CA . LEU A 1 100 ? -9.018 -2.943 3.375 1.00 88.31 100 LEU A CA 1
ATOM 781 C C . LEU A 1 100 ? -10.476 -2.933 2.876 1.00 88.31 100 LEU A C 1
ATOM 783 O O . LEU A 1 100 ? -11.374 -2.520 3.611 1.00 88.31 100 LEU A O 1
ATOM 787 N N . CYS A 1 101 ? -10.738 -3.462 1.677 1.00 87.31 101 CYS A N 1
ATOM 788 C CA . CYS A 1 101 ? -12.088 -3.647 1.139 1.00 87.31 101 CYS A CA 1
ATOM 789 C C . CYS A 1 101 ? -12.925 -4.621 1.975 1.00 87.31 101 CYS A C 1
ATOM 791 O O . CYS A 1 101 ? -14.074 -4.315 2.288 1.00 87.31 101 CYS A O 1
ATOM 793 N N . LEU A 1 102 ? -12.370 -5.779 2.354 1.00 85.31 102 LEU A N 1
ATOM 794 C CA . LEU A 1 102 ? -13.073 -6.786 3.160 1.00 85.31 102 LEU A CA 1
ATOM 795 C C . LEU A 1 102 ? -13.554 -6.200 4.492 1.00 85.31 102 LEU A C 1
ATOM 797 O O . LEU A 1 102 ? -14.645 -6.517 4.962 1.00 85.31 102 LEU A O 1
ATOM 801 N N . HIS A 1 103 ? -12.752 -5.309 5.068 1.00 82.69 103 HIS A N 1
ATOM 802 C CA . HIS A 1 103 ? -13.061 -4.613 6.309 1.00 82.69 103 HIS A CA 1
ATOM 803 C C . HIS A 1 103 ? -13.828 -3.299 6.097 1.00 82.69 103 HIS A C 1
ATOM 805 O O . HIS A 1 103 ? -14.001 -2.537 7.041 1.00 82.69 103 HIS A O 1
ATOM 811 N N . SER A 1 104 ? -14.322 -3.035 4.881 1.00 83.62 104 SER A N 1
ATOM 812 C CA . SER A 1 104 ? -15.076 -1.823 4.523 1.00 83.62 104 SER A CA 1
ATOM 813 C C . SER A 1 104 ? -14.328 -0.508 4.792 1.00 83.62 104 SER A C 1
ATOM 815 O O . SER A 1 104 ? -14.951 0.550 4.814 1.00 83.62 104 SER A O 1
ATOM 817 N N . LEU A 1 105 ? -13.000 -0.549 4.941 1.00 85.75 105 LEU A N 1
ATOM 818 C CA . LEU A 1 105 ? -12.163 0.609 5.277 1.00 85.75 105 LEU A CA 1
ATOM 819 C C . LEU A 1 105 ? -11.975 1.579 4.101 1.00 85.75 105 LEU A C 1
ATOM 821 O O . LEU A 1 105 ? -11.620 2.733 4.314 1.00 85.75 105 LEU A O 1
ATOM 825 N N . LEU A 1 106 ? -12.245 1.122 2.873 1.00 86.06 106 LEU A N 1
ATOM 826 C CA . LEU A 1 106 ? -12.254 1.955 1.662 1.00 86.06 106 LEU A CA 1
ATOM 827 C C . LEU A 1 106 ? -13.660 2.449 1.278 1.00 86.06 106 LEU A C 1
ATOM 829 O O . LEU A 1 106 ? -13.832 3.053 0.223 1.00 86.06 106 LEU A O 1
ATOM 833 N N . THR A 1 107 ? -14.681 2.173 2.094 1.00 83.94 107 THR A N 1
ATOM 834 C CA . THR A 1 107 ? -16.050 2.643 1.828 1.00 83.94 107 THR A CA 1
ATOM 835 C C . THR A 1 107 ? -16.170 4.097 2.251 1.00 83.94 107 THR A C 1
ATOM 837 O O . THR A 1 107 ? -15.799 4.408 3.378 1.00 83.94 107 THR A O 1
ATOM 840 N N . GLN A 1 108 ? -16.710 4.964 1.389 1.00 80.44 108 GLN A N 1
ATOM 841 C CA . GLN A 1 108 ? -17.004 6.359 1.740 1.00 80.44 108 GLN A CA 1
ATOM 842 C C . GLN A 1 108 ? -17.972 6.442 2.928 1.00 80.44 108 GLN A C 1
ATOM 844 O O . GLN A 1 108 ? -18.857 5.595 3.078 1.00 80.44 108 GLN A O 1
ATOM 849 N N . LEU A 1 109 ? -17.784 7.455 3.774 1.00 80.25 109 LEU A N 1
ATOM 850 C CA . LEU A 1 109 ? -18.670 7.749 4.903 1.00 80.25 109 LEU A CA 1
ATOM 851 C C . LEU A 1 109 ? -19.322 9.114 4.674 1.00 80.25 109 LEU A C 1
ATOM 853 O O . LEU A 1 109 ? -18.696 10.008 4.120 1.00 80.25 109 LEU A O 1
ATOM 857 N N . ASP A 1 110 ? -20.563 9.275 5.134 1.00 82.94 110 ASP A N 1
ATOM 858 C CA . ASP A 1 110 ? -21.299 10.542 5.001 1.00 82.94 110 ASP A CA 1
ATOM 859 C C . ASP A 1 110 ? -20.781 11.638 5.952 1.00 82.94 110 ASP A C 1
ATOM 861 O O . ASP A 1 110 ? -21.035 12.825 5.747 1.00 82.94 110 ASP A O 1
ATOM 865 N N . ASP A 1 111 ? -20.082 11.236 7.015 1.00 87.75 111 ASP A N 1
ATOM 866 C CA . ASP A 1 111 ? -19.498 12.124 8.016 1.00 87.75 111 ASP A CA 1
ATOM 867 C C . ASP A 1 111 ? -18.027 12.396 7.676 1.00 87.75 111 ASP A C 1
ATOM 869 O O . ASP A 1 111 ? -17.207 11.476 7.630 1.00 87.75 111 ASP A O 1
ATOM 873 N N . VAL A 1 112 ? -17.719 13.673 7.442 1.00 84.50 112 VAL A N 1
ATOM 874 C CA . VAL A 1 112 ? -16.401 14.152 7.005 1.00 84.50 112 VAL A CA 1
ATOM 875 C C . VAL A 1 112 ? -15.328 13.917 8.067 1.00 84.50 112 VAL A C 1
ATOM 877 O O . VAL A 1 112 ? -14.249 13.432 7.735 1.00 84.50 112 VAL A O 1
ATOM 880 N N . ASP A 1 113 ? -15.623 14.196 9.339 1.00 85.38 113 ASP A N 1
ATOM 881 C CA . ASP A 1 113 ? -14.647 14.050 10.429 1.00 85.38 113 ASP A CA 1
ATOM 882 C C . ASP A 1 113 ? -14.311 12.563 10.635 1.00 85.38 113 ASP A C 1
ATOM 884 O O . ASP A 1 113 ? -13.173 12.170 10.909 1.00 85.38 113 ASP A O 1
ATOM 888 N N . MET A 1 114 ? -15.312 11.703 10.452 1.00 83.81 114 MET A N 1
ATOM 889 C CA . MET A 1 114 ? -15.127 10.258 10.525 1.00 83.81 114 MET A CA 1
ATOM 890 C C . MET A 1 114 ? -14.423 9.668 9.311 1.00 83.81 114 MET A C 1
ATOM 892 O O . MET A 1 114 ? -13.713 8.668 9.441 1.00 83.81 114 MET A O 1
ATOM 896 N N . GLU A 1 115 ? -14.618 10.261 8.139 1.00 86.25 115 GLU A N 1
ATOM 897 C CA . GLU A 1 115 ? -13.894 9.899 6.930 1.00 86.25 115 GLU A CA 1
ATOM 898 C C . GLU A 1 115 ? -12.404 10.247 7.046 1.00 86.25 115 GLU A C 1
ATOM 900 O O . GLU A 1 115 ? -11.571 9.378 6.786 1.00 86.25 115 GLU A O 1
ATOM 905 N N . GLU A 1 116 ? -12.064 11.444 7.527 1.00 87.81 116 GLU A N 1
ATOM 906 C CA . GLU A 1 116 ? -10.683 11.846 7.834 1.00 87.81 116 GLU A CA 1
ATOM 907 C C . GLU A 1 116 ? -10.031 10.874 8.831 1.00 87.81 116 GLU A C 1
ATOM 909 O O . GLU A 1 116 ? -8.953 10.327 8.578 1.00 87.81 116 GLU A O 1
ATOM 914 N N . GLN A 1 117 ? -10.723 10.553 9.931 1.00 85.44 117 GLN A N 1
ATOM 915 C CA . GLN A 1 117 ? -10.206 9.601 10.915 1.00 85.44 117 GLN A CA 1
ATOM 916 C C . GLN A 1 117 ? -10.054 8.179 10.341 1.00 85.44 117 GLN A C 1
ATOM 918 O O . GLN A 1 117 ? -9.116 7.456 10.700 1.00 85.44 117 GLN A O 1
ATOM 923 N N . ARG A 1 118 ? -10.960 7.752 9.450 1.00 88.25 118 ARG A N 1
ATOM 924 C CA . ARG A 1 118 ? -10.855 6.463 8.749 1.00 88.25 118 ARG A CA 1
ATOM 925 C C . ARG A 1 118 ? -9.621 6.435 7.857 1.00 88.25 118 ARG A C 1
ATOM 927 O O . ARG A 1 118 ? -8.887 5.449 7.907 1.00 88.25 118 ARG A O 1
ATOM 934 N N . TRP A 1 119 ? -9.388 7.484 7.072 1.00 89.81 119 TRP A N 1
ATOM 935 C CA . TRP A 1 119 ? -8.223 7.565 6.197 1.00 89.81 119 TRP A CA 1
ATOM 936 C C . TRP A 1 119 ? -6.922 7.562 6.991 1.00 89.81 119 TRP A C 1
ATOM 938 O O . TRP A 1 119 ? -6.067 6.728 6.701 1.00 89.81 119 TRP A O 1
ATOM 948 N N . GLY A 1 120 ? -6.822 8.346 8.070 1.00 88.44 120 GLY A N 1
ATOM 949 C CA . GLY A 1 120 ? -5.661 8.311 8.966 1.00 88.44 120 GLY A CA 1
ATOM 950 C C . GLY A 1 120 ? -5.344 6.894 9.466 1.00 88.44 120 GLY A C 1
ATOM 951 O O . GLY A 1 120 ? -4.209 6.435 9.364 1.00 88.44 120 GLY A O 1
ATOM 952 N N . MET A 1 121 ? -6.362 6.140 9.894 1.00 87.81 121 MET A N 1
ATOM 953 C CA . MET A 1 121 ? -6.203 4.740 10.314 1.00 87.81 121 MET A CA 1
ATOM 954 C C . MET A 1 121 ? -5.787 3.806 9.164 1.00 87.81 121 MET A C 1
ATOM 956 O O . MET A 1 121 ? -4.981 2.898 9.372 1.00 87.81 121 MET A O 1
ATOM 960 N N . VAL A 1 122 ? -6.335 3.986 7.958 1.00 90.56 122 VAL A N 1
ATOM 961 C CA . VAL A 1 122 ? -5.950 3.195 6.775 1.00 90.56 122 VAL A CA 1
ATOM 962 C C . VAL A 1 122 ? -4.484 3.431 6.424 1.00 90.56 122 VAL A C 1
ATOM 964 O O . VAL A 1 122 ? -3.762 2.465 6.170 1.00 90.56 122 VAL A O 1
ATOM 967 N N . ILE A 1 123 ? -4.037 4.687 6.450 1.00 93.19 123 ILE A N 1
ATOM 968 C CA . ILE A 1 123 ? -2.655 5.057 6.145 1.00 93.19 123 ILE A CA 1
ATOM 969 C C . ILE A 1 123 ? -1.700 4.581 7.242 1.00 93.19 123 ILE A C 1
ATOM 971 O O . ILE A 1 123 ? -0.678 3.968 6.929 1.00 93.19 123 ILE A O 1
ATOM 975 N N . GLU A 1 124 ? -2.051 4.759 8.518 1.00 91.50 124 GLU A N 1
ATOM 976 C CA . GLU A 1 124 ? -1.284 4.222 9.649 1.00 91.50 124 GLU A CA 1
ATOM 977 C C . GLU A 1 124 ? -1.118 2.700 9.515 1.00 91.50 124 GLU A C 1
ATOM 979 O O . GLU A 1 124 ? -0.024 2.148 9.680 1.00 91.50 124 GLU A O 1
ATOM 984 N N . LEU A 1 125 ? -2.204 1.999 9.178 1.00 90.12 125 LEU A N 1
ATOM 985 C CA . LEU A 1 125 ? -2.174 0.561 8.959 1.00 90.12 125 LEU A CA 1
ATOM 986 C C . LEU A 1 125 ? -1.251 0.203 7.791 1.00 90.12 125 LEU A C 1
ATOM 988 O O . LEU A 1 125 ? -0.412 -0.681 7.944 1.00 90.12 125 LEU A O 1
ATOM 992 N N . ALA A 1 126 ? -1.373 0.889 6.656 1.00 92.00 126 ALA A N 1
ATOM 993 C CA . ALA A 1 126 ? -0.550 0.651 5.476 1.00 92.00 126 ALA A CA 1
ATOM 994 C C . ALA A 1 126 ? 0.948 0.866 5.765 1.00 92.00 126 ALA A C 1
ATOM 996 O O . ALA A 1 126 ? 1.762 -0.006 5.458 1.00 92.00 126 ALA A O 1
ATOM 997 N N . ASN A 1 127 ? 1.301 1.960 6.445 1.00 92.94 127 ASN A N 1
ATOM 998 C CA . ASN A 1 127 ? 2.666 2.272 6.877 1.00 92.94 127 ASN A CA 1
ATOM 999 C C . ASN A 1 127 ? 3.251 1.177 7.777 1.00 92.94 127 ASN A C 1
ATOM 1001 O O . ASN A 1 127 ? 4.358 0.696 7.538 1.00 92.94 127 ASN A O 1
ATOM 1005 N N . ASN A 1 128 ? 2.480 0.726 8.771 1.00 90.50 128 ASN A N 1
ATOM 1006 C CA . ASN A 1 128 ? 2.896 -0.311 9.719 1.00 90.50 128 ASN A CA 1
ATOM 1007 C C . ASN A 1 128 ? 3.140 -1.688 9.074 1.00 90.50 128 ASN A C 1
ATOM 1009 O O . ASN A 1 128 ? 3.713 -2.572 9.710 1.00 90.50 128 ASN A O 1
ATOM 1013 N N . LEU A 1 129 ? 2.682 -1.899 7.839 1.00 90.44 129 LEU A N 1
ATOM 1014 C CA . LEU A 1 129 ? 2.861 -3.152 7.104 1.00 90.44 129 LEU A CA 1
ATOM 1015 C C . LEU A 1 129 ? 4.073 -3.120 6.174 1.00 90.44 129 LEU A C 1
ATOM 1017 O O . LEU A 1 129 ? 4.415 -4.149 5.585 1.00 90.44 129 LEU A O 1
ATOM 1021 N N . VAL A 1 130 ? 4.731 -1.970 6.041 1.00 91.44 130 VAL A N 1
ATOM 1022 C CA . VAL A 1 130 ? 5.950 -1.814 5.256 1.00 91.44 130 VAL A CA 1
ATOM 1023 C C . VAL A 1 130 ? 7.157 -2.058 6.160 1.00 91.44 130 VAL A C 1
ATOM 1025 O O . VAL A 1 130 ? 7.618 -1.183 6.881 1.00 91.44 130 VAL A O 1
ATOM 1028 N N . GLU A 1 131 ? 7.705 -3.270 6.088 1.00 90.81 131 GLU A N 1
ATOM 1029 C CA . GLU A 1 131 ? 8.884 -3.697 6.859 1.00 90.81 131 GLU A CA 1
ATOM 1030 C C . GLU A 1 131 ? 10.147 -3.812 5.989 1.00 90.81 131 GLU A C 1
ATOM 1032 O O . GLU A 1 131 ? 11.216 -4.223 6.443 1.00 90.81 131 GLU A O 1
ATOM 1037 N N . CYS A 1 132 ? 10.044 -3.456 4.709 1.00 92.69 132 CYS A N 1
ATOM 1038 C CA . CYS A 1 132 ? 11.175 -3.464 3.799 1.00 92.69 132 CYS A CA 1
ATOM 1039 C C . CYS A 1 132 ? 12.220 -2.438 4.252 1.00 92.69 132 CYS A C 1
ATOM 1041 O O . CYS A 1 132 ? 11.947 -1.239 4.285 1.00 92.69 132 CYS A O 1
ATOM 1043 N N . ALA A 1 133 ? 13.447 -2.894 4.520 1.00 91.12 133 ALA A N 1
ATOM 1044 C CA . ALA A 1 133 ? 14.529 -2.039 5.009 1.00 91.12 133 ALA A CA 1
ATOM 1045 C C . ALA A 1 133 ? 14.792 -0.809 4.119 1.00 91.12 133 ALA A C 1
ATOM 1047 O O . ALA A 1 133 ? 15.075 0.273 4.625 1.00 91.12 133 ALA A O 1
ATOM 1048 N N . GLY A 1 134 ? 14.650 -0.951 2.796 1.00 91.00 134 GLY A N 1
ATOM 1049 C CA . GLY A 1 134 ? 14.824 0.154 1.847 1.00 91.00 134 GLY A CA 1
ATOM 1050 C C . GLY A 1 134 ? 13.689 1.189 1.843 1.00 91.00 134 GLY A C 1
ATOM 1051 O O . GLY A 1 134 ? 13.824 2.220 1.192 1.00 91.00 134 GLY A O 1
ATOM 1052 N N . MET A 1 135 ? 12.591 0.924 2.554 1.00 93.06 135 MET A N 1
ATOM 1053 C CA . MET A 1 135 ? 11.414 1.794 2.650 1.00 93.06 135 MET A CA 1
ATOM 1054 C C . MET A 1 135 ? 11.261 2.459 4.016 1.00 93.06 135 MET A C 1
ATOM 1056 O O . MET A 1 135 ? 10.473 3.389 4.119 1.00 93.06 135 MET A O 1
ATOM 1060 N N . ILE A 1 136 ? 12.011 2.036 5.041 1.00 92.31 136 ILE A N 1
ATOM 1061 C CA . ILE A 1 136 ? 11.867 2.554 6.415 1.00 92.31 136 ILE A CA 1
ATOM 1062 C C . ILE A 1 136 ? 11.957 4.084 6.441 1.00 92.31 136 ILE A C 1
ATOM 1064 O O . ILE A 1 136 ? 11.069 4.740 6.968 1.00 92.31 136 ILE A O 1
ATOM 1068 N N . SER A 1 137 ? 12.969 4.663 5.789 1.00 93.38 137 SER A N 1
ATOM 1069 C CA . SER A 1 137 ? 13.143 6.120 5.759 1.00 93.38 137 SER A CA 1
ATOM 1070 C C . SER A 1 137 ? 12.020 6.858 5.028 1.00 93.38 137 SER A C 1
ATOM 1072 O O . SER A 1 137 ? 11.710 7.990 5.381 1.00 93.38 137 SER A O 1
ATOM 1074 N N . TRP A 1 138 ? 11.405 6.230 4.021 1.00 95.69 138 TRP A N 1
ATOM 1075 C CA . TRP A 1 138 ? 10.239 6.785 3.331 1.00 95.69 138 TRP A CA 1
ATOM 1076 C C . TRP A 1 138 ? 8.995 6.724 4.218 1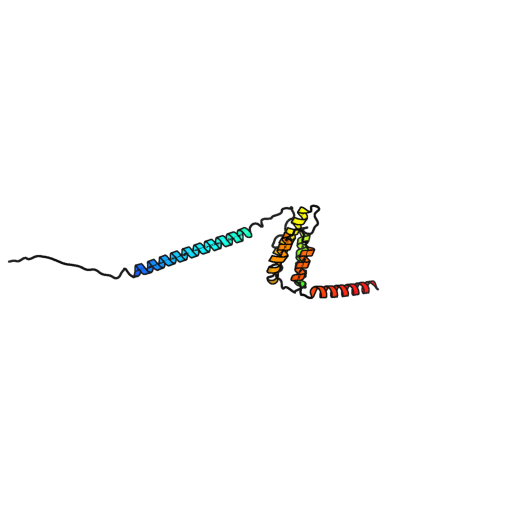.00 95.69 138 TRP A C 1
ATOM 1078 O O . TRP A 1 138 ? 8.276 7.710 4.313 1.00 95.69 138 TRP A O 1
ATOM 1088 N N . VAL A 1 139 ? 8.773 5.609 4.923 1.00 95.00 139 VAL A N 1
ATOM 1089 C CA . VAL A 1 139 ? 7.655 5.474 5.872 1.00 95.00 139 VAL A CA 1
ATOM 1090 C C . VAL A 1 139 ? 7.779 6.506 6.994 1.00 95.00 139 VAL A C 1
ATOM 1092 O O . VAL A 1 139 ? 6.809 7.187 7.312 1.00 95.00 139 VAL A O 1
ATOM 1095 N N . GLU A 1 140 ? 8.979 6.677 7.552 1.00 94.06 140 GLU A N 1
ATOM 1096 C CA . GLU A 1 140 ? 9.234 7.629 8.639 1.00 94.06 140 GLU A CA 1
ATOM 1097 C C . GLU A 1 140 ? 9.002 9.094 8.236 1.00 94.06 140 GLU A C 1
ATOM 1099 O O . GLU A 1 140 ? 8.673 9.920 9.089 1.00 94.06 140 GLU A O 1
ATOM 1104 N N . GLN A 1 141 ? 9.193 9.421 6.955 1.00 93.44 141 GLN A N 1
ATOM 1105 C CA . GLN A 1 141 ? 9.087 10.782 6.429 1.00 93.44 141 GLN A CA 1
ATOM 1106 C C . GLN A 1 141 ? 7.746 10.999 5.729 1.00 93.44 141 GLN A C 1
ATOM 1108 O O . GLN A 1 141 ? 6.849 11.631 6.286 1.00 93.44 141 GLN A O 1
ATOM 1113 N N . ASP A 1 142 ? 7.620 10.469 4.515 1.00 95.06 142 ASP A N 1
ATOM 1114 C CA . ASP A 1 142 ? 6.462 10.652 3.647 1.00 95.06 142 ASP A CA 1
ATOM 1115 C C . ASP A 1 142 ? 5.247 9.896 4.200 1.00 95.06 142 ASP A C 1
ATOM 1117 O O . ASP A 1 142 ? 4.168 10.470 4.322 1.00 95.06 142 ASP A O 1
ATOM 1121 N N . GLY A 1 143 ? 5.431 8.642 4.631 1.00 92.88 143 GLY A N 1
ATOM 1122 C CA . GLY A 1 143 ? 4.347 7.818 5.174 1.00 92.88 143 GLY A CA 1
ATOM 1123 C C . GLY A 1 143 ? 3.686 8.444 6.405 1.00 92.88 143 GLY A C 1
ATOM 1124 O O . GLY A 1 143 ? 2.468 8.610 6.439 1.00 92.88 143 GLY A O 1
ATOM 1125 N N . HIS A 1 144 ? 4.473 8.844 7.406 1.00 93.06 144 HIS A N 1
ATOM 1126 C CA . HIS A 1 144 ? 3.952 9.508 8.605 1.00 93.06 144 HIS A CA 1
ATOM 1127 C C . HIS A 1 144 ? 3.432 10.924 8.352 1.00 93.06 144 HIS A C 1
ATOM 1129 O O . HIS A 1 144 ? 2.622 11.417 9.138 1.00 93.06 144 HIS A O 1
ATOM 1135 N N . HIS A 1 145 ? 3.902 11.609 7.307 1.00 95.06 145 HIS A N 1
ATOM 1136 C CA . HIS A 1 145 ? 3.307 12.879 6.903 1.00 95.06 145 HIS A CA 1
ATOM 1137 C C . HIS A 1 145 ? 1.891 12.657 6.359 1.00 95.06 145 HIS A C 1
ATOM 1139 O O . HIS A 1 145 ? 0.956 13.283 6.853 1.00 95.06 145 HIS A O 1
ATOM 1145 N N . MET A 1 146 ? 1.746 11.698 5.443 1.00 94.69 146 MET A N 1
ATOM 1146 C CA . MET A 1 146 ? 0.476 11.275 4.846 1.00 94.69 146 MET A CA 1
ATOM 1147 C C . MET A 1 146 ? -0.523 10.725 5.873 1.00 94.69 146 MET A C 1
ATOM 1149 O O . MET A 1 146 ? -1.727 10.859 5.724 1.00 94.69 146 MET A O 1
ATOM 1153 N N . GLU A 1 147 ? -0.041 10.111 6.951 1.00 90.94 147 GLU A N 1
ATOM 1154 C CA . GLU A 1 147 ? -0.891 9.656 8.060 1.00 90.94 147 GLU A CA 1
ATOM 1155 C C . GLU A 1 147 ? -1.527 10.823 8.833 1.00 90.94 147 GLU A C 1
ATOM 1157 O O . GLU A 1 147 ? -2.647 10.717 9.329 1.00 90.94 147 GLU A O 1
ATOM 1162 N N . LYS A 1 148 ? -0.797 11.936 8.967 1.00 89.56 148 LYS A N 1
ATOM 1163 C CA . LYS A 1 148 ? -1.156 13.062 9.843 1.00 89.56 148 LYS A CA 1
ATOM 1164 C C . LYS A 1 148 ? -1.875 14.196 9.131 1.00 89.56 148 LYS A C 1
ATOM 1166 O O . LYS A 1 148 ? -2.380 15.087 9.809 1.00 89.56 148 LYS A O 1
ATOM 1171 N N . ASP A 1 149 ? -1.861 14.214 7.805 1.00 90.31 149 ASP A N 1
ATOM 1172 C CA . ASP A 1 149 ? -2.477 15.284 7.022 1.00 90.31 149 ASP A CA 1
ATOM 1173 C C . ASP A 1 149 ? -4.011 15.193 6.954 1.00 90.31 149 ASP A C 1
ATOM 1175 O O . ASP A 1 149 ? -4.641 16.139 6.481 1.00 90.31 149 ASP A O 1
ATOM 1179 N N . GLY A 1 150 ? -4.592 14.069 7.398 1.00 81.94 150 GLY A N 1
ATOM 1180 C CA . GLY A 1 150 ? -6.036 13.824 7.456 1.00 81.94 150 GLY A CA 1
ATOM 1181 C C . GLY A 1 150 ? -6.747 13.784 6.097 1.00 81.94 150 GLY A C 1
ATOM 1182 O O . GLY A 1 150 ? -7.961 13.609 6.032 1.00 81.94 150 GLY A O 1
ATOM 1183 N N . SER A 1 151 ? -6.011 13.945 5.001 1.00 87.19 151 SER A N 1
ATOM 1184 C CA . SER A 1 151 ? -6.567 14.155 3.661 1.00 87.19 151 SER A CA 1
ATOM 1185 C C . SER A 1 151 ? -6.012 13.188 2.630 1.00 87.19 151 SER A C 1
ATOM 1187 O O . SER A 1 151 ? -6.662 12.984 1.604 1.00 87.19 151 SER A O 1
ATOM 1189 N N . THR A 1 152 ? -4.875 12.547 2.915 1.00 93.12 152 THR A N 1
ATOM 1190 C CA . THR A 1 152 ? -4.338 11.495 2.064 1.00 93.12 152 THR A CA 1
ATOM 1191 C C . THR A 1 152 ? -5.333 10.342 1.955 1.00 93.12 152 THR A C 1
ATOM 1193 O O . THR A 1 152 ? -5.676 9.658 2.923 1.00 93.12 152 THR A O 1
ATOM 1196 N N . THR A 1 153 ? -5.724 10.071 0.720 1.00 93.38 153 THR A N 1
ATOM 1197 C CA . THR A 1 153 ? -6.525 8.913 0.332 1.00 93.38 153 THR A CA 1
ATOM 1198 C C . THR A 1 153 ? -5.666 7.662 0.144 1.00 93.38 153 THR A C 1
ATOM 1200 O O . THR A 1 153 ? -4.441 7.713 -0.020 1.00 93.38 153 THR A O 1
ATOM 1203 N N . TRP A 1 154 ? -6.317 6.497 0.107 1.00 94.00 154 TRP A N 1
ATOM 1204 C CA . TRP A 1 154 ? -5.644 5.243 -0.241 1.00 94.00 154 TRP A CA 1
ATOM 1205 C C . TRP A 1 154 ? -4.971 5.306 -1.619 1.00 94.00 154 TRP A C 1
ATOM 1207 O O . TRP A 1 154 ? -3.858 4.806 -1.794 1.00 94.00 154 TRP A O 1
ATOM 1217 N N . GLU A 1 155 ? -5.619 5.935 -2.597 1.00 94.44 155 GLU A N 1
ATOM 1218 C CA . GLU A 1 155 ? -5.106 6.091 -3.954 1.00 94.44 155 GLU A CA 1
ATOM 1219 C C . GLU A 1 155 ? -3.789 6.876 -3.960 1.00 94.44 155 GLU A C 1
ATOM 1221 O O . GLU A 1 155 ? -2.809 6.419 -4.556 1.00 94.44 155 GLU A O 1
ATOM 1226 N N . GLU A 1 156 ? -3.736 7.999 -3.244 1.00 95.94 156 GLU A N 1
ATOM 1227 C CA . GLU A 1 156 ? -2.543 8.842 -3.126 1.00 95.94 156 GLU A CA 1
ATOM 1228 C C . GLU A 1 156 ? -1.402 8.118 -2.411 1.00 95.94 156 GLU A C 1
ATOM 1230 O O . GLU A 1 156 ? -0.275 8.090 -2.918 1.00 95.94 156 GLU A O 1
ATOM 1235 N N . TRP A 1 157 ? -1.691 7.451 -1.290 1.00 96.56 157 TRP A N 1
ATOM 1236 C CA . TRP A 1 157 ? -0.693 6.644 -0.588 1.00 96.56 157 TRP A CA 1
ATOM 1237 C C . TRP A 1 157 ? -0.156 5.512 -1.463 1.00 96.56 157 TRP A C 1
ATOM 1239 O O . TRP A 1 157 ? 1.057 5.324 -1.569 1.00 96.56 157 TRP A O 1
ATOM 1249 N N . SER A 1 158 ? -1.038 4.789 -2.159 1.00 95.12 158 SER A N 1
ATOM 1250 C CA . SER A 1 158 ? -0.635 3.691 -3.039 1.00 95.12 158 SER A CA 1
ATOM 1251 C C . SER A 1 158 ? 0.217 4.182 -4.215 1.00 95.12 158 SER A C 1
ATOM 1253 O O . SER A 1 158 ? 1.145 3.489 -4.639 1.00 95.12 158 SER A O 1
ATOM 1255 N N . ALA A 1 159 ? -0.055 5.384 -4.733 1.00 94.75 159 ALA A N 1
ATOM 1256 C CA . ALA A 1 159 ? 0.738 6.010 -5.781 1.00 94.75 159 ALA A CA 1
ATOM 1257 C C . ALA A 1 159 ? 2.136 6.389 -5.276 1.00 94.75 159 ALA A C 1
ATOM 1259 O O . ALA A 1 159 ? 3.128 6.028 -5.913 1.00 94.75 159 ALA A O 1
ATOM 1260 N N . ALA A 1 160 ? 2.228 7.033 -4.110 1.00 95.44 160 ALA A N 1
ATOM 1261 C CA . ALA A 1 160 ? 3.502 7.396 -3.495 1.00 95.44 160 ALA A CA 1
ATOM 1262 C C . ALA A 1 160 ? 4.343 6.154 -3.145 1.00 95.44 160 ALA A C 1
ATOM 1264 O O . ALA A 1 160 ? 5.538 6.097 -3.452 1.00 95.44 160 ALA A O 1
ATOM 1265 N N . PHE A 1 161 ? 3.706 5.115 -2.598 1.00 95.00 161 PHE A N 1
ATOM 1266 C CA . PHE A 1 161 ? 4.346 3.830 -2.337 1.00 95.00 161 PHE A CA 1
ATOM 1267 C C . PHE A 1 161 ? 4.887 3.196 -3.627 1.00 95.00 161 PHE A C 1
ATOM 1269 O O . PHE A 1 161 ? 6.049 2.790 -3.662 1.00 95.00 161 PHE A O 1
ATOM 1276 N N . LYS A 1 162 ? 4.094 3.152 -4.712 1.00 94.44 162 LYS A N 1
ATOM 1277 C CA . LYS A 1 162 ? 4.554 2.646 -6.021 1.00 94.44 162 LYS A CA 1
ATOM 1278 C C . LYS A 1 162 ? 5.744 3.441 -6.539 1.00 94.44 162 LYS A C 1
ATOM 1280 O O . LYS A 1 162 ? 6.747 2.830 -6.893 1.00 94.44 162 LYS A O 1
ATOM 1285 N N . ALA A 1 163 ? 5.670 4.770 -6.527 1.00 93.31 163 ALA A N 1
ATOM 1286 C CA . ALA A 1 163 ? 6.750 5.634 -7.001 1.00 93.31 163 ALA A CA 1
ATOM 1287 C C . ALA A 1 163 ? 8.084 5.348 -6.290 1.00 93.31 163 ALA A C 1
ATOM 1289 O O . ALA A 1 163 ? 9.149 5.450 -6.899 1.00 93.31 163 ALA A O 1
ATOM 1290 N N . LYS A 1 164 ? 8.030 4.949 -5.013 1.00 94.19 164 LYS A N 1
ATOM 1291 C CA . LYS A 1 164 ? 9.216 4.597 -4.231 1.00 94.19 164 LYS A CA 1
ATOM 1292 C C . LYS A 1 164 ? 9.661 3.140 -4.395 1.00 94.19 164 LYS A C 1
ATOM 1294 O O . LYS A 1 164 ? 10.861 2.875 -4.444 1.00 94.19 164 LYS A O 1
ATOM 1299 N N . ALA A 1 165 ? 8.718 2.201 -4.430 1.00 93.81 165 ALA A N 1
ATOM 1300 C CA . ALA A 1 165 ? 9.002 0.770 -4.362 1.00 93.81 165 ALA A CA 1
ATOM 1301 C C . ALA A 1 165 ? 9.228 0.117 -5.734 1.00 93.81 165 ALA A C 1
ATOM 1303 O O . ALA A 1 165 ? 9.882 -0.926 -5.815 1.00 93.81 165 ALA A O 1
ATOM 1304 N N . MET A 1 166 ? 8.695 0.702 -6.805 1.00 93.88 166 MET A N 1
ATOM 1305 C CA . MET A 1 166 ? 8.781 0.165 -8.160 1.00 93.88 166 MET A CA 1
ATOM 1306 C C . MET A 1 166 ? 10.161 0.368 -8.811 1.00 93.88 166 MET A C 1
ATOM 1308 O O . MET A 1 166 ? 10.936 1.234 -8.400 1.00 93.88 166 MET A O 1
ATOM 1312 N N . PRO A 1 167 ? 10.501 -0.416 -9.852 1.00 91.12 167 PRO A N 1
ATOM 1313 C CA . PRO A 1 167 ? 11.658 -0.120 -10.692 1.00 91.12 167 PRO A CA 1
ATOM 1314 C C . PRO A 1 167 ? 11.440 1.189 -11.458 1.00 91.12 167 PRO A C 1
ATOM 1316 O O . PRO A 1 167 ? 10.335 1.468 -11.894 1.00 91.12 167 PRO A O 1
ATOM 1319 N N . SER A 1 168 ? 12.488 1.981 -11.683 1.00 89.12 168 SER A N 1
ATOM 1320 C CA . SER A 1 168 ? 12.380 3.345 -12.240 1.00 89.12 168 SER A CA 1
ATOM 1321 C C . SER A 1 168 ? 11.691 3.461 -13.608 1.00 89.12 168 SER A C 1
ATOM 1323 O O . SER A 1 168 ? 11.247 4.542 -13.975 1.00 89.12 168 SER A O 1
ATOM 1325 N N . ASN A 1 169 ? 11.604 2.372 -14.372 1.00 89.38 169 ASN A N 1
ATOM 1326 C CA . ASN A 1 169 ? 10.958 2.324 -15.683 1.00 89.38 169 ASN A CA 1
ATOM 1327 C C . ASN A 1 169 ? 9.517 1.782 -15.647 1.00 89.38 169 ASN A C 1
ATOM 1329 O O . ASN A 1 169 ? 8.946 1.543 -16.710 1.00 89.38 169 ASN A O 1
ATOM 1333 N N . TRP A 1 170 ? 8.940 1.545 -14.466 1.00 88.88 170 TRP A N 1
ATOM 1334 C CA . TRP A 1 170 ? 7.658 0.851 -14.338 1.00 88.88 170 TRP A CA 1
ATOM 1335 C C . TRP A 1 170 ? 6.510 1.565 -15.064 1.00 88.88 170 TRP A C 1
ATOM 1337 O O . TRP A 1 170 ? 5.755 0.902 -15.768 1.00 88.88 170 TRP A O 1
ATOM 1347 N N . GLU A 1 171 ? 6.432 2.898 -14.983 1.00 88.19 171 GLU A N 1
ATOM 1348 C CA . GLU A 1 171 ? 5.397 3.701 -15.660 1.00 88.19 171 GLU A CA 1
ATOM 1349 C C . GLU A 1 171 ? 5.483 3.556 -17.182 1.00 88.19 171 GLU A C 1
ATOM 1351 O O . GLU A 1 171 ? 4.476 3.419 -17.874 1.00 88.19 171 GLU A O 1
ATOM 1356 N N . PHE A 1 172 ? 6.708 3.528 -17.715 1.00 87.94 172 PHE A N 1
ATOM 1357 C CA . PHE A 1 172 ? 6.940 3.304 -19.138 1.00 87.94 172 PHE A CA 1
ATOM 1358 C C . PHE A 1 172 ? 6.507 1.893 -19.554 1.00 87.94 172 PHE A C 1
ATOM 1360 O O . PHE A 1 172 ? 5.824 1.724 -20.563 1.00 87.94 172 PHE A O 1
ATOM 1367 N N . CYS A 1 173 ? 6.863 0.878 -18.763 1.00 86.19 173 CYS A N 1
ATOM 1368 C CA . CYS A 1 173 ? 6.460 -0.506 -19.010 1.00 86.19 173 CYS A CA 1
ATOM 1369 C C . CYS A 1 173 ? 4.931 -0.682 -18.960 1.00 86.19 173 CYS A C 1
ATOM 1371 O O . CYS A 1 173 ? 4.367 -1.389 -19.800 1.00 86.19 173 CYS A O 1
ATOM 1373 N N . GLU A 1 174 ? 4.256 -0.024 -18.017 1.00 86.12 174 GLU A N 1
ATOM 1374 C CA . GLU A 1 174 ? 2.796 -0.022 -17.906 1.00 86.12 174 GLU A CA 1
ATOM 1375 C C . GLU A 1 174 ? 2.152 0.643 -19.128 1.00 86.12 174 GLU A C 1
ATOM 1377 O O . GLU A 1 174 ? 1.304 0.031 -19.778 1.00 86.12 174 GLU A O 1
ATOM 1382 N N . ALA A 1 175 ? 2.617 1.834 -19.518 1.00 87.00 175 ALA A N 1
ATOM 1383 C CA . ALA A 1 175 ? 2.120 2.537 -20.699 1.00 87.00 175 ALA A CA 1
ATOM 1384 C C . ALA A 1 175 ? 2.287 1.709 -21.986 1.00 87.00 175 ALA A C 1
ATOM 1386 O O . ALA A 1 175 ? 1.355 1.614 -22.787 1.00 87.00 175 ALA A O 1
ATOM 1387 N N . CYS A 1 176 ? 3.441 1.057 -22.172 1.00 86.56 176 CYS A N 1
ATOM 1388 C CA . CYS A 1 176 ? 3.663 0.148 -23.298 1.00 86.56 176 CYS A CA 1
ATOM 1389 C C . CYS A 1 176 ? 2.696 -1.043 -23.281 1.00 86.56 176 CYS A C 1
ATOM 1391 O O . CYS A 1 176 ? 2.179 -1.433 -24.329 1.00 86.56 176 CYS A O 1
ATOM 1393 N N . THR A 1 177 ? 2.436 -1.612 -22.104 1.00 85.81 177 THR A N 1
ATOM 1394 C CA . THR A 1 177 ? 1.511 -2.743 -21.950 1.00 85.81 177 THR A CA 1
ATOM 1395 C C . THR A 1 177 ? 0.080 -2.329 -22.280 1.00 85.81 177 THR A C 1
ATOM 1397 O O . THR A 1 177 ? -0.576 -2.996 -23.079 1.00 85.81 177 THR A O 1
ATOM 1400 N N . LEU A 1 178 ? -0.387 -1.204 -21.733 1.00 87.06 178 LEU A N 1
ATOM 1401 C CA . LEU A 1 178 ? -1.719 -0.663 -22.007 1.00 87.06 178 LEU A CA 1
ATOM 1402 C C . LEU A 1 178 ? -1.901 -0.339 -23.491 1.00 87.06 178 LEU A C 1
ATOM 1404 O O . LEU A 1 178 ? -2.907 -0.727 -24.079 1.00 87.06 178 LEU A O 1
ATOM 1408 N N . PHE A 1 179 ? -0.903 0.285 -24.123 1.00 86.81 179 PHE A N 1
ATOM 1409 C CA . PHE A 1 179 ? -0.934 0.571 -25.556 1.00 86.81 179 PHE A CA 1
ATOM 1410 C C . PHE A 1 179 ? -1.090 -0.704 -26.400 1.00 86.81 179 PHE A C 1
ATOM 1412 O O . PHE A 1 179 ? -1.912 -0.748 -27.317 1.00 86.81 179 PHE A O 1
ATOM 1419 N N . HIS A 1 180 ? -0.342 -1.765 -26.075 1.00 83.62 180 HIS A N 1
ATOM 1420 C CA . HIS A 1 180 ? -0.477 -3.051 -26.762 1.00 83.62 180 HIS A CA 1
ATOM 1421 C C . HIS A 1 180 ? -1.850 -3.695 -26.540 1.00 83.62 180 HIS A C 1
ATOM 1423 O O . HIS A 1 180 ? -2.414 -4.246 -27.485 1.00 83.62 180 HIS A O 1
ATOM 1429 N N . LEU A 1 181 ? -2.404 -3.614 -25.327 1.00 86.81 181 LEU A N 1
ATOM 1430 C CA . LEU A 1 181 ? -3.729 -4.158 -25.027 1.00 86.81 181 LEU A CA 1
ATOM 1431 C C . LEU A 1 181 ? -4.832 -3.420 -25.792 1.00 86.81 181 LEU A C 1
ATOM 1433 O O . LEU A 1 181 ? -5.653 -4.076 -26.426 1.00 86.81 181 LEU A O 1
ATOM 1437 N N . SER A 1 182 ? -4.798 -2.086 -25.840 1.00 80.81 182 SER A N 1
ATOM 1438 C CA . SER A 1 182 ? -5.749 -1.293 -26.633 1.00 80.81 182 SER A CA 1
ATOM 1439 C C . SER A 1 182 ? -5.683 -1.617 -28.129 1.00 80.81 182 SER A C 1
ATOM 1441 O O . SER A 1 182 ? -6.706 -1.656 -28.814 1.00 80.81 182 SER A O 1
ATOM 1443 N N . PHE A 1 183 ? -4.487 -1.892 -28.657 1.00 75.12 183 PHE A N 1
ATOM 1444 C CA . PHE A 1 183 ? -4.329 -2.314 -30.049 1.00 75.12 183 PHE A CA 1
ATOM 1445 C C . PHE A 1 183 ? -4.898 -3.720 -30.309 1.00 75.12 183 PHE A C 1
ATOM 1447 O O . PHE A 1 183 ? -5.491 -3.976 -31.355 1.00 75.12 183 PHE A O 1
ATOM 1454 N N . LEU A 1 184 ? -4.745 -4.644 -29.358 1.00 75.69 184 LEU A N 1
ATOM 1455 C CA . LEU A 1 184 ? -5.316 -5.988 -29.464 1.00 75.69 184 LEU A CA 1
ATOM 1456 C C . LEU A 1 184 ? -6.843 -5.979 -29.344 1.00 75.69 184 LEU A C 1
ATOM 1458 O O . LEU A 1 184 ? -7.506 -6.700 -30.084 1.00 75.69 184 LEU A O 1
ATOM 1462 N N . GLU A 1 185 ? -7.396 -5.148 -28.464 1.00 72.56 185 GLU A N 1
ATOM 1463 C CA . GLU A 1 185 ? -8.840 -4.993 -28.268 1.00 72.56 185 GLU A CA 1
ATOM 1464 C C . GLU A 1 185 ? -9.517 -4.419 -29.522 1.00 72.56 185 GLU A C 1
ATOM 1466 O O . GLU A 1 185 ? -10.450 -5.017 -30.053 1.00 72.56 185 GLU A O 1
ATOM 1471 N N . THR A 1 186 ? -8.952 -3.352 -30.097 1.00 67.38 186 THR A N 1
ATOM 1472 C CA . THR A 1 186 ? -9.443 -2.763 -31.361 1.00 67.38 186 THR A CA 1
ATOM 1473 C C . THR A 1 186 ? -9.292 -3.691 -32.571 1.00 67.38 186 THR A C 1
ATOM 1475 O O . THR A 1 186 ? -10.083 -3.623 -33.510 1.00 67.38 186 THR A O 1
ATOM 1478 N N . SER A 1 187 ? -8.302 -4.588 -32.556 1.00 58.88 187 SER A N 1
ATOM 1479 C CA . SER A 1 187 ? -8.143 -5.634 -33.573 1.00 58.88 187 SER A CA 1
ATOM 1480 C C . SER A 1 187 ? -9.204 -6.736 -33.434 1.00 58.88 187 SER A C 1
ATOM 1482 O O . SER A 1 187 ? -9.732 -7.211 -34.441 1.00 58.88 187 SER A O 1
ATOM 1484 N N . LEU A 1 188 ? -9.572 -7.115 -32.204 1.00 57.97 188 LEU A N 1
ATOM 1485 C CA . LEU A 1 188 ? -10.567 -8.158 -31.930 1.00 57.97 188 LEU A CA 1
ATOM 1486 C C . LEU A 1 188 ? -12.005 -7.705 -32.244 1.00 57.97 188 LEU A C 1
ATOM 1488 O O . LEU A 1 188 ? -12.804 -8.508 -32.711 1.00 57.97 188 LEU A O 1
ATOM 1492 N N . GLU A 1 189 ? -12.317 -6.423 -32.041 1.00 56.56 189 GLU A N 1
ATOM 1493 C CA . GLU A 1 189 ? -13.618 -5.825 -32.391 1.00 56.56 189 GLU A CA 1
ATOM 1494 C C . GLU A 1 189 ? -13.821 -5.629 -33.908 1.00 56.56 189 GLU A C 1
ATOM 1496 O O . GLU A 1 189 ? -14.908 -5.254 -34.347 1.00 56.56 189 GLU A O 1
ATOM 1501 N N . SER A 1 190 ? -12.789 -5.882 -34.723 1.00 55.22 190 SER A N 1
ATOM 1502 C CA . SER A 1 190 ? -12.812 -5.678 -36.179 1.00 55.22 190 SER A CA 1
ATOM 1503 C C . SER A 1 190 ? -13.128 -6.933 -37.017 1.00 55.22 190 SER A C 1
ATOM 1505 O O . SER A 1 190 ? -12.979 -6.889 -38.241 1.00 55.22 190 SER A O 1
ATOM 1507 N N . TRP A 1 191 ? -13.579 -8.029 -36.386 1.00 46.50 191 TRP A N 1
ATOM 1508 C CA . TRP A 1 191 ? -13.968 -9.296 -37.036 1.00 46.50 191 TRP A CA 1
ATOM 1509 C C . TRP A 1 191 ? -15.454 -9.630 -36.876 1.00 46.50 191 TRP A C 1
ATOM 1511 O O . TRP A 1 191 ? -15.966 -9.558 -35.738 1.00 46.50 191 TRP A O 1
#

pLDDT: mean 74.62, std 18.86, range [30.72, 96.56]

Sequence (191 aa):
MPPKTKPVLEDSPENNDDHAQESSTAILLERLIDHTTKHDDMLALLTELLGKQQKQSLSKDTYTPWGIPLPKASDIPRFLGPLSDADKVLTHLCRLQQVLCLHSLLTQLDDVDMEEQRWGMVIELANNLVECAGMISWVEQDGHHMEKDGSTTWEEWSAAFKAKAMPSNWEFCEACTLFHLSFLETSLESW